Protein AF-0000000068182475 (afdb_homodimer)

Organism: Nitrosomonas europaea (strain ATCC 19718 / CIP 103999 / KCTC 2705 / NBRC 14298) (NCBI:txid228410)

Foldseek 3Di:
DDKDKFWWAAKDWDFDADPVRDTDFWMKTWTKDADDCPVVPDGDIDIDIAIEPGCVQRVVCVPDDPGFIWIWDWDWDQDPVGIGIHTHDIGTDPPPPPPPD/DDKDKFWWAAKDWDFDADPVRDTDFWMKTWTKDADDCPVVPDGDIDIDIAIEPGCVQRVVCVPDDPGFIWIWDWDWDQDPVGIGIHTHDIGTDPPPPPPPD

Structure (mmCIF, N/CA/C/O backbone):
data_AF-0000000068182475-model_v1
#
loop_
_entity.id
_entity.type
_entity.pdbx_description
1 polymer 'Uncharacterized protein'
#
loop_
_atom_site.group_PDB
_atom_site.id
_atom_site.type_symbol
_atom_site.label_atom_id
_atom_site.label_alt_id
_atom_site.label_comp_id
_atom_site.label_asym_id
_atom_site.label_entity_id
_atom_site.label_seq_id
_atom_site.pdbx_PDB_ins_code
_atom_site.Cartn_x
_atom_site.Cartn_y
_atom_site.Cartn_z
_atom_site.occupancy
_atom_site.B_iso_or_equiv
_atom_site.auth_seq_id
_atom_site.auth_comp_id
_atom_site.auth_asym_id
_atom_site.auth_atom_id
_atom_site.pdbx_PDB_model_num
ATOM 1 N N . MET A 1 1 ? -1.365 23.422 -9.875 1 62.34 1 MET A N 1
ATOM 2 C CA . MET A 1 1 ? -1.252 21.969 -9.797 1 62.34 1 MET A CA 1
ATOM 3 C C . MET A 1 1 ? -2.623 21.328 -9.625 1 62.34 1 MET A C 1
ATOM 5 O O . MET A 1 1 ? -3.57 21.969 -9.188 1 62.34 1 MET A O 1
ATOM 9 N N . ALA A 1 2 ? -2.934 20.156 -10.273 1 80.5 2 ALA A N 1
ATOM 10 C CA . ALA A 1 2 ? -4.309 19.656 -10.312 1 80.5 2 ALA A CA 1
ATOM 11 C C . ALA A 1 2 ? -4.691 19 -8.984 1 80.5 2 ALA A C 1
ATOM 13 O O . ALA A 1 2 ? -3.877 18.312 -8.375 1 80.5 2 ALA A O 1
ATOM 14 N N . ILE A 1 3 ? -5.738 19.5 -8.398 1 90.38 3 ILE A N 1
ATOM 15 C CA . ILE A 1 3 ? -6.324 18.938 -7.184 1 90.38 3 ILE A CA 1
ATOM 16 C C . ILE A 1 3 ? -7.098 17.672 -7.523 1 90.38 3 ILE A C 1
ATOM 18 O O . ILE A 1 3 ? -7.926 17.672 -8.438 1 90.38 3 ILE A O 1
ATOM 22 N N . GLU A 1 4 ? -6.711 16.625 -6.848 1 93.88 4 GLU A N 1
ATOM 23 C CA . GLU A 1 4 ? -7.387 15.344 -7.07 1 93.88 4 GLU A CA 1
ATOM 24 C C . GLU A 1 4 ? -8.07 14.852 -5.797 1 93.88 4 GLU A C 1
ATOM 26 O O . GLU A 1 4 ? -7.609 15.141 -4.691 1 93.88 4 GLU A O 1
ATOM 31 N N . LYS A 1 5 ? -9.227 14.148 -6.027 1 96.19 5 LYS A N 1
ATOM 32 C CA . LYS A 1 5 ? -9.859 13.453 -4.914 1 96.19 5 LYS A CA 1
ATOM 33 C C . LYS A 1 5 ? -9.328 12.023 -4.789 1 96.19 5 LYS A C 1
ATOM 35 O O . LYS A 1 5 ? -9.336 11.266 -5.758 1 96.19 5 LYS A O 1
ATOM 40 N N . VAL A 1 6 ? -8.82 11.789 -3.619 1 96.62 6 VAL A N 1
ATOM 41 C CA . VAL A 1 6 ? -8.211 10.484 -3.404 1 96.62 6 VAL A CA 1
ATOM 42 C C . VAL A 1 6 ? -8.742 9.875 -2.111 1 96.62 6 VAL A C 1
ATOM 44 O O . VAL A 1 6 ? -9.266 10.586 -1.252 1 96.6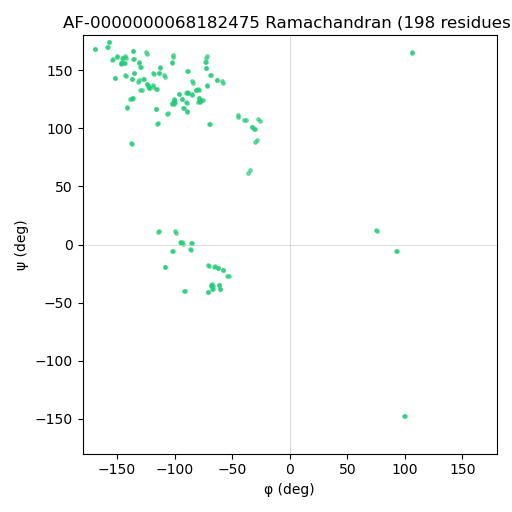2 6 VAL A O 1
ATOM 47 N N . LYS A 1 7 ? -8.641 8.555 -2.09 1 97.69 7 LYS A N 1
ATOM 48 C CA . LYS A 1 7 ? -8.977 7.844 -0.862 1 97.69 7 LYS A CA 1
ATOM 49 C C . LYS A 1 7 ? -7.742 7.633 0.007 1 97.69 7 LYS A C 1
ATOM 51 O O . LYS A 1 7 ? -6.812 6.922 -0.385 1 97.69 7 LYS A O 1
ATOM 56 N N . VAL A 1 8 ? -7.758 8.203 1.174 1 97.94 8 VAL A N 1
ATOM 57 C CA . VAL A 1 8 ? -6.66 8.094 2.129 1 97.94 8 VAL A CA 1
ATOM 58 C C . VAL A 1 8 ? -6.953 6.977 3.127 1 97.94 8 VAL A C 1
ATOM 60 O O . VAL A 1 8 ? -8.016 6.953 3.748 1 97.94 8 VAL A O 1
ATOM 63 N N . THR A 1 9 ? -5.949 6.133 3.26 1 98.38 9 THR A N 1
ATOM 64 C CA . THR A 1 9 ? -6.191 4.984 4.125 1 98.38 9 THR A CA 1
ATOM 65 C C . THR A 1 9 ? -5.41 5.109 5.43 1 98.38 9 THR A C 1
ATOM 67 O O . THR A 1 9 ? -5.691 4.402 6.398 1 98.38 9 THR A O 1
ATOM 70 N N . GLY A 1 10 ? -4.387 5.945 5.426 1 98.19 10 GLY A N 1
ATOM 71 C CA . GLY A 1 10 ? -3.588 6.102 6.629 1 98.19 10 GLY A CA 1
ATOM 72 C C . GLY A 1 10 ? -2.625 7.273 6.559 1 98.19 10 GLY A C 1
ATOM 73 O O . GLY A 1 10 ? -2.408 7.84 5.488 1 98.19 10 GLY A O 1
ATOM 74 N N . ILE A 1 11 ? -2.068 7.566 7.762 1 97.81 11 ILE A N 1
ATOM 75 C CA . ILE A 1 11 ? -1.102 8.656 7.879 1 97.81 11 ILE A CA 1
ATOM 76 C C . ILE A 1 11 ? -0.067 8.312 8.945 1 97.81 11 ILE A C 1
ATOM 78 O O . ILE A 1 11 ? -0.34 7.523 9.852 1 97.81 11 ILE A O 1
ATOM 82 N N . THR A 1 12 ? 1.026 8.914 8.797 1 97.5 12 THR A N 1
ATOM 83 C CA . THR A 1 12 ? 2.064 8.891 9.82 1 97.5 12 THR A CA 1
ATOM 84 C C . THR A 1 12 ? 2.83 10.211 9.844 1 97.5 12 THR A C 1
ATOM 86 O O . THR A 1 12 ? 2.844 10.945 8.852 1 97.5 12 THR A O 1
ATOM 89 N N . PHE A 1 13 ? 3.42 10.453 11.031 1 96.44 13 PHE A N 1
ATOM 90 C CA . PHE A 1 13 ? 4.25 11.648 11.102 1 96.44 13 PHE A CA 1
ATOM 91 C C . PHE A 1 13 ? 5.328 11.492 12.172 1 96.44 13 PHE A C 1
ATOM 93 O O . PHE A 1 13 ? 5.285 10.562 12.977 1 96.44 13 PHE A O 1
ATOM 100 N N . PHE A 1 14 ? 6.297 12.305 11.984 1 94.44 14 PHE A N 1
ATOM 101 C CA . PHE A 1 14 ? 7.402 12.43 12.922 1 94.44 14 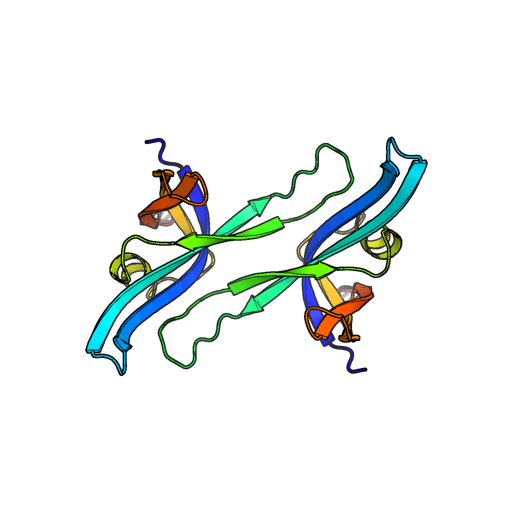PHE A CA 1
ATOM 102 C C . PHE A 1 14 ? 7.758 13.891 13.148 1 94.44 14 PHE A C 1
ATOM 104 O O . PHE A 1 14 ? 7.953 14.641 12.195 1 94.44 14 PHE A O 1
ATOM 111 N N . ASP A 1 15 ? 7.734 14.211 14.414 1 92.44 15 ASP A N 1
ATOM 112 C CA . ASP A 1 15 ? 8.086 15.57 14.82 1 92.44 15 ASP A CA 1
ATOM 113 C C . ASP A 1 15 ? 8.984 15.555 16.062 1 92.44 15 ASP A C 1
ATOM 115 O O . ASP A 1 15 ? 8.492 15.555 17.188 1 92.44 15 ASP A O 1
ATOM 119 N N . GLY A 1 16 ? 10.258 15.43 15.844 1 90.88 16 GLY A N 1
ATOM 120 C CA . GLY A 1 16 ? 11.141 15.32 17 1 90.88 16 GLY A CA 1
ATOM 121 C C . GLY A 1 16 ? 12.57 15.711 16.688 1 90.88 16 GLY A C 1
ATOM 122 O O . GLY A 1 16 ? 12.891 16.094 15.555 1 90.88 16 GLY A O 1
ATOM 123 N N . THR A 1 17 ? 13.375 15.836 17.812 1 91.38 17 THR A N 1
ATOM 124 C CA . THR A 1 17 ? 14.789 16.172 17.703 1 91.38 17 THR A CA 1
ATOM 125 C C . THR A 1 17 ? 15.648 14.922 17.844 1 91.38 17 THR A C 1
ATOM 127 O O . THR A 1 17 ? 15.5 14.164 18.797 1 91.38 17 THR A O 1
ATOM 130 N N . LEU A 1 18 ? 16.469 14.695 16.828 1 89 18 LEU A N 1
ATOM 131 C CA . LEU A 1 18 ? 17.359 13.547 16.844 1 89 18 LEU A CA 1
ATOM 132 C C . LEU A 1 18 ? 18.5 13.758 17.828 1 89 18 LEU A C 1
ATOM 134 O O . LEU A 1 18 ? 18.672 14.859 18.359 1 89 18 LEU A O 1
ATOM 138 N N . ASP A 1 19 ? 19.047 12.711 18.156 1 89.5 19 ASP A N 1
ATOM 139 C CA . ASP A 1 19 ? 20.156 12.758 19.109 1 89.5 19 ASP A CA 1
ATOM 140 C C . ASP A 1 19 ? 21.234 13.742 18.656 1 89.5 19 ASP A C 1
ATOM 142 O O . ASP A 1 19 ? 21.922 14.336 19.484 1 89.5 19 ASP A O 1
ATOM 146 N N . ASP A 1 20 ? 21.328 13.938 17.5 1 91.94 20 ASP A N 1
ATOM 147 C CA . ASP A 1 20 ? 22.359 14.836 16.953 1 91.94 20 ASP A CA 1
ATOM 148 C C . ASP A 1 20 ? 21.875 16.281 16.969 1 91.94 20 ASP A C 1
ATOM 150 O O . ASP A 1 20 ? 22.562 17.172 16.469 1 91.94 20 ASP A O 1
ATOM 154 N N . GLY A 1 21 ? 20.719 16.484 17.453 1 90.19 21 GLY A N 1
ATOM 155 C CA . GLY A 1 21 ? 20.203 17.844 17.594 1 90.19 21 GLY A CA 1
ATOM 156 C C . GLY A 1 21 ? 19.391 18.281 16.391 1 90.19 21 GLY A C 1
ATOM 157 O O . GLY A 1 21 ? 18.812 19.375 16.391 1 90.19 21 GLY A O 1
ATOM 158 N N . LYS A 1 22 ? 19.344 17.5 15.375 1 91.69 22 LYS A N 1
ATOM 159 C CA . LYS A 1 22 ? 18.594 17.875 14.18 1 91.69 22 LYS A CA 1
ATOM 160 C C . LYS A 1 22 ? 17.094 17.625 14.375 1 91.69 22 LYS A C 1
ATOM 162 O O . LYS A 1 22 ? 16.688 16.562 14.852 1 91.69 22 LYS A O 1
ATOM 167 N N . HIS A 1 23 ? 16.359 18.812 14.172 1 93.81 23 HIS A N 1
ATOM 168 C CA . HIS A 1 23 ? 14.898 18.688 14.219 1 93.81 23 HIS A CA 1
ATOM 169 C C . HIS A 1 23 ? 14.344 18.125 12.922 1 93.81 23 HIS A C 1
ATOM 171 O O . HIS A 1 23 ? 14.688 18.594 11.836 1 93.81 23 HIS A O 1
ATOM 177 N N . ILE A 1 24 ? 13.57 17.062 13.047 1 92.81 24 ILE A N 1
ATOM 178 C CA . ILE A 1 24 ? 12.938 16.469 11.875 1 92.81 24 ILE A CA 1
ATOM 179 C C . ILE A 1 24 ? 11.422 16.594 11.992 1 92.81 24 ILE A C 1
ATOM 181 O O . ILE A 1 24 ? 10.836 16.25 13.016 1 92.81 24 ILE A O 1
ATOM 185 N N . ASP A 1 25 ? 10.812 17.359 11.055 1 94.81 25 ASP A N 1
ATOM 186 C CA . ASP A 1 25 ? 9.367 17.469 10.906 1 94.81 25 ASP A CA 1
ATOM 187 C C . ASP A 1 25 ? 8.906 16.891 9.57 1 94.81 25 ASP A C 1
ATOM 189 O O . ASP A 1 25 ? 9.086 17.5 8.523 1 94.81 25 ASP A O 1
ATOM 193 N N . SER A 1 26 ? 8.289 15.609 9.68 1 94.44 26 SER A N 1
ATOM 194 C CA . SER A 1 26 ? 7.902 14.938 8.445 1 94.44 26 SER A CA 1
ATOM 195 C C . SER A 1 26 ? 6.586 14.188 8.609 1 94.44 26 SER A C 1
ATOM 197 O O . SER A 1 26 ? 6.129 13.977 9.734 1 94.44 26 SER A O 1
ATOM 199 N N . GLY A 1 27 ? 5.934 13.875 7.473 1 96.56 27 GLY A N 1
ATOM 200 C CA . GLY A 1 27 ? 4.727 13.062 7.465 1 96.56 27 GLY A CA 1
ATOM 201 C C . GLY A 1 27 ? 4.566 12.25 6.195 1 96.56 27 GLY A C 1
ATOM 202 O O . GLY A 1 27 ? 5.266 12.477 5.207 1 96.56 27 GLY A O 1
ATOM 203 N N . LYS A 1 28 ? 3.754 11.289 6.281 1 97.75 28 LYS A N 1
ATOM 204 C CA . LYS A 1 28 ? 3.377 10.492 5.117 1 97.75 28 LYS A CA 1
ATOM 205 C C . LYS A 1 28 ? 1.87 10.25 5.082 1 97.75 28 LYS A C 1
ATOM 207 O O . LYS A 1 28 ? 1.225 10.172 6.129 1 97.75 28 LYS A O 1
ATOM 212 N N . VAL A 1 29 ? 1.434 10.188 3.871 1 98.12 29 VAL A N 1
ATOM 213 C CA . VAL A 1 29 ? 0.037 9.82 3.652 1 98.12 29 VAL A CA 1
ATOM 214 C C . VAL A 1 29 ? -0.042 8.602 2.734 1 98.12 29 VAL A C 1
ATOM 216 O O . VAL A 1 29 ? 0.711 8.5 1.764 1 98.12 29 VAL A O 1
ATOM 219 N N . PHE A 1 30 ? -0.888 7.727 3.066 1 98.56 30 PHE A N 1
ATOM 220 C CA . PHE A 1 30 ? -1.104 6.527 2.264 1 98.56 30 PHE A CA 1
ATOM 221 C C . PHE A 1 30 ? -2.375 6.656 1.433 1 98.56 30 PHE A C 1
ATOM 223 O O . PHE A 1 30 ? -3.473 6.766 1.981 1 98.56 30 PHE A O 1
ATOM 230 N N . ILE A 1 31 ? -2.211 6.559 0.118 1 98.38 31 ILE A N 1
ATOM 231 C CA . ILE A 1 31 ? -3.322 6.754 -0.808 1 98.38 31 ILE A CA 1
ATOM 232 C C . ILE A 1 31 ? -3.609 5.453 -1.553 1 98.38 31 ILE A C 1
ATOM 234 O O . ILE A 1 31 ? -2.688 4.789 -2.035 1 98.38 31 ILE A O 1
ATOM 238 N N . GLU A 1 32 ? -4.855 5.117 -1.62 1 98.31 32 GLU A N 1
ATOM 239 C CA . GLU A 1 32 ? -5.273 3.908 -2.322 1 98.31 32 GLU A CA 1
ATOM 240 C C . GLU A 1 32 ? -5.371 4.152 -3.826 1 98.31 32 GLU A C 1
ATOM 242 O O . GLU A 1 32 ? -5.926 5.16 -4.266 1 98.31 32 GLU A O 1
ATOM 247 N N . HIS A 1 33 ? -4.809 3.236 -4.555 1 97.38 33 HIS A N 1
ATOM 248 C CA . HIS A 1 33 ? -4.891 3.258 -6.008 1 97.38 33 HIS A CA 1
ATOM 249 C C . HIS A 1 33 ? -5.406 1.927 -6.551 1 97.38 33 HIS A C 1
ATOM 251 O O . HIS A 1 33 ? -5.043 0.863 -6.039 1 97.38 33 HIS A O 1
ATOM 257 N N . LEU A 1 34 ? -6.223 2.068 -7.613 1 96.44 34 LEU A N 1
ATOM 258 C CA . LEU A 1 34 ? -6.582 0.859 -8.344 1 96.44 34 LEU A CA 1
ATOM 259 C C . LEU A 1 34 ? -5.395 0.337 -9.148 1 96.44 34 LEU A C 1
ATOM 261 O O . LEU A 1 34 ? -4.648 1.119 -9.742 1 96.44 34 LEU A O 1
ATOM 265 N N . LEU A 1 35 ? -5.223 -0.968 -9.102 1 96.56 35 LEU A N 1
ATOM 266 C CA . LEU A 1 35 ? -4.168 -1.572 -9.906 1 96.56 35 LEU A CA 1
ATOM 267 C C . LEU A 1 35 ? -4.543 -1.575 -11.383 1 96.56 35 LEU A C 1
ATOM 269 O O . LEU A 1 35 ? -5.727 -1.592 -11.727 1 96.56 35 LEU A O 1
ATOM 273 N N . ASP A 1 36 ? -3.531 -1.543 -12.188 1 92.19 36 ASP A N 1
ATOM 274 C CA . ASP A 1 36 ? -3.732 -1.469 -13.633 1 92.19 36 ASP A CA 1
ATOM 275 C C . ASP A 1 36 ? -4.305 -2.775 -14.172 1 92.19 36 ASP A C 1
ATOM 277 O O . ASP A 1 36 ? -3.566 -3.736 -14.398 1 92.19 36 ASP A O 1
ATOM 281 N N . PHE A 1 37 ? -5.539 -2.775 -14.453 1 88.12 37 PHE A N 1
ATOM 282 C CA . PHE A 1 37 ? -6.242 -3.998 -14.828 1 88.12 37 PHE A CA 1
ATOM 283 C C . PHE A 1 37 ? -6.25 -4.172 -16.344 1 88.12 37 PHE A C 1
ATOM 285 O O . PHE A 1 37 ? -6.734 -5.188 -16.844 1 88.12 37 PHE A O 1
ATOM 292 N N . ARG A 1 38 ? -5.711 -3.363 -17.078 1 91.19 38 ARG A N 1
ATOM 293 C CA . ARG A 1 38 ? -5.871 -3.334 -18.531 1 91.19 38 ARG A CA 1
ATOM 294 C C . ARG A 1 38 ? -5.242 -4.566 -19.172 1 91.19 38 ARG A C 1
ATOM 296 O O . ARG A 1 38 ? -5.766 -5.094 -20.156 1 91.19 38 ARG A O 1
ATOM 303 N N . LYS A 1 39 ? -4.188 -5.043 -18.672 1 89.12 39 LYS A N 1
ATOM 304 C CA . LYS A 1 39 ? -3.506 -6.191 -19.25 1 89.12 39 LYS A CA 1
ATOM 305 C C . LYS A 1 39 ? -4.082 -7.504 -18.719 1 89.12 39 LYS A C 1
ATOM 307 O O . LYS A 1 39 ? -3.652 -8.586 -19.125 1 89.12 39 LYS A O 1
ATOM 312 N N . GLY A 1 40 ? -4.992 -7.414 -17.828 1 92.31 40 GLY A N 1
ATOM 313 C CA . GLY A 1 40 ? -5.621 -8.602 -17.281 1 92.31 40 GLY A CA 1
ATOM 314 C C . GLY A 1 40 ? -4.738 -9.359 -16.312 1 92.31 40 GLY A C 1
ATOM 315 O O . GLY A 1 40 ? -4.98 -10.531 -16.016 1 92.31 40 GLY A O 1
ATOM 316 N N . THR A 1 41 ? -3.656 -8.781 -15.883 1 95.06 41 THR A N 1
ATOM 317 C CA . THR A 1 41 ? -2.711 -9.461 -15 1 95.06 41 THR A CA 1
ATOM 318 C C . THR A 1 41 ? -2.691 -8.797 -13.625 1 95.06 41 THR A C 1
ATOM 320 O O . THR A 1 41 ? -1.743 -8.984 -12.859 1 95.06 41 THR A O 1
ATOM 323 N N . ALA A 1 42 ? -3.662 -7.918 -13.406 1 97.12 42 ALA A N 1
ATOM 324 C CA . ALA A 1 42 ? -3.762 -7.234 -12.117 1 97.1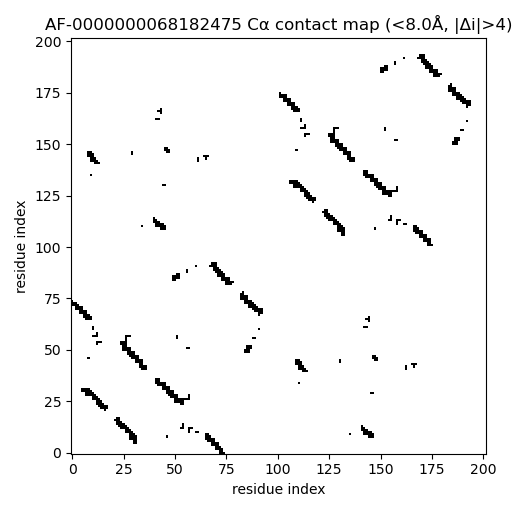2 42 ALA A CA 1
ATOM 325 C C . ALA A 1 42 ? -5.219 -7.047 -11.711 1 97.12 42 ALA A C 1
ATOM 327 O O . ALA A 1 42 ? -6.098 -6.898 -12.562 1 97.12 42 ALA A O 1
ATOM 328 N N . LYS A 1 43 ? -5.496 -7.121 -10.422 1 97.25 43 LYS A N 1
ATOM 329 C CA . LYS A 1 43 ? -6.832 -6.867 -9.883 1 97.25 43 LYS A CA 1
ATOM 330 C C . LYS A 1 43 ? -6.754 -6.344 -8.453 1 97.25 43 LYS A C 1
ATOM 332 O O . LYS A 1 43 ? -5.914 -6.785 -7.668 1 97.25 43 LYS A O 1
ATOM 337 N N . GLY A 1 44 ? -7.68 -5.402 -8.141 1 97.81 44 GLY A N 1
ATOM 338 C CA . GLY A 1 44 ? -7.738 -4.875 -6.785 1 97.81 44 GLY A CA 1
ATOM 339 C C . GLY A 1 44 ? -7.047 -3.531 -6.641 1 97.81 44 GLY A C 1
ATOM 340 O O . GLY A 1 44 ? -7.117 -2.689 -7.539 1 97.81 44 GLY A O 1
ATOM 341 N N . SER A 1 45 ? -6.469 -3.355 -5.418 1 98.12 45 SER A N 1
ATOM 342 C CA . SER A 1 45 ? -5.895 -2.043 -5.129 1 98.12 45 SER A CA 1
ATOM 343 C C . SER A 1 45 ? -4.648 -2.164 -4.258 1 98.12 4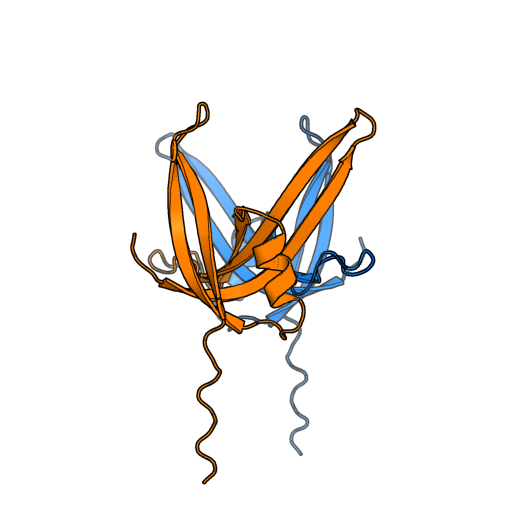5 SER A C 1
ATOM 345 O O . SER A 1 45 ? -4.387 -3.225 -3.688 1 98.12 45 SER A O 1
ATOM 347 N N . SER A 1 46 ? -3.889 -1.165 -4.27 1 98.25 46 SER A N 1
ATOM 348 C CA . SER A 1 46 ? -2.736 -0.988 -3.393 1 98.25 46 SER A CA 1
ATOM 349 C C . SER A 1 46 ? -2.678 0.431 -2.836 1 98.25 46 SER A C 1
ATOM 351 O O . SER A 1 46 ? -3.428 1.306 -3.273 1 98.25 46 SER A O 1
ATOM 353 N N . THR A 1 47 ? -1.851 0.576 -1.853 1 98.44 47 THR A N 1
ATOM 354 C CA . THR A 1 47 ? -1.638 1.918 -1.323 1 98.44 47 THR A CA 1
ATOM 355 C C . THR A 1 47 ? -0.212 2.387 -1.6 1 98.44 47 THR A C 1
ATOM 357 O O . THR A 1 47 ? 0.711 1.574 -1.678 1 98.44 47 THR A O 1
ATOM 360 N N . THR A 1 48 ? -0.105 3.633 -1.782 1 97.56 48 THR A N 1
ATOM 361 C CA . THR A 1 48 ? 1.2 4.258 -1.961 1 97.56 48 THR A CA 1
ATOM 362 C C . THR A 1 48 ? 1.431 5.34 -0.908 1 97.56 48 THR A C 1
ATOM 364 O O . THR A 1 48 ? 0.53 6.125 -0.61 1 97.56 48 THR A O 1
ATOM 367 N N . ALA A 1 49 ? 2.594 5.32 -0.345 1 97.81 49 ALA A N 1
ATOM 368 C CA . ALA A 1 49 ? 2.973 6.352 0.619 1 97.81 49 ALA A CA 1
ATOM 369 C C . ALA A 1 49 ? 3.531 7.582 -0.087 1 97.81 49 ALA A C 1
ATOM 371 O O . ALA A 1 49 ? 4.445 7.473 -0.91 1 97.81 49 ALA A O 1
ATOM 372 N N . TYR A 1 50 ? 3.047 8.719 0.221 1 97.12 50 TYR A N 1
ATOM 373 C CA . TYR A 1 50 ? 3.568 9.992 -0.262 1 97.12 50 TYR A CA 1
ATOM 374 C C . TYR A 1 50 ? 4.055 10.859 0.895 1 97.12 50 TYR A C 1
ATOM 376 O O . TYR A 1 50 ? 3.398 10.938 1.937 1 97.12 50 TYR A O 1
ATOM 384 N N . PRO A 1 51 ? 5.16 11.43 0.706 1 96.81 51 PRO A N 1
ATOM 385 C CA . PRO A 1 51 ? 5.598 12.367 1.745 1 96.81 51 PRO A CA 1
ATOM 386 C C . PRO A 1 51 ? 4.73 13.625 1.813 1 96.81 51 PRO A C 1
ATOM 388 O O . PRO A 1 51 ? 4.262 14.109 0.781 1 96.81 51 PRO A O 1
ATOM 391 N N . LEU A 1 52 ? 4.609 14.055 2.961 1 95.38 52 LEU A N 1
ATOM 392 C CA . LEU A 1 52 ? 3.943 15.328 3.213 1 95.38 52 LEU A CA 1
ATOM 393 C C . LEU A 1 52 ? 4.961 16.438 3.465 1 95.38 52 LEU A C 1
ATOM 395 O O . LEU A 1 52 ? 6.109 16.156 3.812 1 95.38 52 LEU A O 1
ATOM 399 N N . ALA A 1 53 ? 4.516 17.672 3.33 1 88.94 53 ALA A N 1
ATOM 400 C CA . ALA A 1 53 ? 5.398 18.812 3.537 1 88.94 53 ALA A CA 1
ATOM 401 C C . ALA A 1 53 ? 5.812 18.938 5 1 88.94 53 ALA A C 1
ATOM 403 O O . ALA A 1 53 ? 6.922 19.375 5.305 1 88.94 53 ALA A O 1
ATOM 404 N N . SER A 1 54 ? 4.945 18.594 5.867 1 91.75 54 SER A N 1
ATOM 405 C CA . SER A 1 54 ? 5.211 18.609 7.305 1 91.75 54 SER A CA 1
ATOM 406 C C . SER A 1 54 ? 4.281 17.672 8.055 1 91.75 54 SER A C 1
ATOM 408 O O . SER A 1 54 ? 3.344 17.109 7.473 1 91.75 54 SER A O 1
ATOM 410 N N . SER A 1 55 ? 4.566 17.578 9.289 1 95.06 55 SER A N 1
ATOM 411 C CA . SER A 1 55 ? 3.732 16.734 10.148 1 95.06 55 SER A CA 1
ATOM 412 C C . SER A 1 55 ? 2.354 17.344 10.359 1 95.06 55 SER A C 1
ATOM 414 O O . SER A 1 55 ? 1.414 16.672 10.766 1 95.06 55 SER A O 1
ATOM 416 N N . LYS A 1 56 ? 2.236 18.609 10.094 1 93.44 56 LYS A N 1
ATOM 417 C CA . LYS A 1 56 ? 0.991 19.328 10.359 1 93.44 56 LYS A CA 1
ATOM 418 C C . LYS A 1 56 ? -0.166 18.734 9.562 1 93.44 56 LYS A C 1
ATOM 420 O O . LYS A 1 56 ? -1.284 18.625 10.07 1 93.44 56 LYS A O 1
ATOM 425 N N . GLU A 1 57 ? 0.164 18.359 8.344 1 93.5 57 GLU A N 1
ATOM 426 C CA . GLU A 1 57 ? -0.891 17.812 7.496 1 93.5 57 GLU A CA 1
ATOM 427 C C . GLU A 1 57 ? -1.397 16.469 8.023 1 93.5 57 GLU A C 1
ATOM 429 O O . GLU A 1 57 ? -2.6 16.203 7.984 1 93.5 57 GLU A O 1
ATOM 434 N N . ALA A 1 58 ? -0.523 15.68 8.508 1 95.56 58 ALA A N 1
ATOM 435 C CA . ALA A 1 58 ? -0.898 14.383 9.07 1 95.56 58 ALA A CA 1
ATOM 436 C C . ALA A 1 58 ? -1.641 14.555 10.391 1 95.56 58 ALA A C 1
ATOM 438 O O . ALA A 1 58 ? -2.654 13.898 10.633 1 95.56 58 ALA A O 1
ATOM 439 N N . LYS A 1 59 ? -1.178 15.461 11.188 1 94.94 59 LYS A N 1
ATOM 440 C CA . LYS A 1 59 ? -1.793 15.719 12.484 1 94.94 59 LYS A CA 1
ATOM 441 C C . LYS A 1 59 ? -3.242 16.172 12.328 1 94.94 59 LYS A C 1
ATOM 443 O O . LYS A 1 59 ? -4.102 15.812 13.133 1 94.94 59 LYS A O 1
ATOM 448 N N . ALA A 1 60 ? -3.469 16.906 11.281 1 93.5 60 ALA A N 1
ATOM 449 C CA . ALA A 1 60 ? -4.805 17.438 11.023 1 93.5 60 ALA A CA 1
ATOM 450 C C . ALA A 1 60 ? -5.797 16.312 10.742 1 93.5 60 ALA A C 1
ATOM 452 O O . ALA A 1 60 ? -7.004 16.469 10.922 1 93.5 60 ALA A O 1
ATOM 453 N N . LEU A 1 61 ? -5.312 15.18 10.406 1 94.75 61 LEU A N 1
ATOM 454 C CA . LEU A 1 61 ? -6.199 14.086 10.023 1 94.75 61 LEU A CA 1
ATOM 455 C C . LEU A 1 61 ? -6.348 13.086 11.156 1 94.75 61 LEU A C 1
ATOM 457 O O . LEU A 1 61 ? -7.172 12.164 11.078 1 94.75 61 LEU A O 1
ATOM 461 N N . MET A 1 62 ? -5.617 13.266 12.203 1 94.19 62 MET A N 1
ATOM 462 C CA . MET A 1 62 ? -5.578 12.297 13.297 1 94.19 62 MET A CA 1
ATOM 463 C C . MET A 1 62 ? -6.953 12.148 13.938 1 94.19 62 MET A C 1
ATOM 465 O O . MET A 1 62 ? -7.246 11.125 14.555 1 94.19 62 MET A O 1
ATOM 469 N N . ASN A 1 63 ? -7.789 13.102 13.758 1 93.44 63 ASN A N 1
ATOM 470 C CA . ASN A 1 63 ? -9.094 13.062 14.406 1 93.44 63 ASN A CA 1
ATOM 471 C C . ASN A 1 63 ? -10.164 12.477 13.492 1 93.44 63 ASN A C 1
ATOM 473 O O . ASN A 1 63 ? -11.344 12.422 13.852 1 93.44 63 ASN A O 1
ATOM 477 N N . HIS A 1 64 ? -9.805 12.078 12.344 1 94.25 64 HIS A N 1
ATOM 478 C CA . HIS A 1 64 ? -10.734 11.5 11.391 1 94.25 64 HIS A CA 1
ATOM 479 C C . HIS A 1 64 ? -10.609 9.977 11.344 1 94.25 64 HIS A C 1
ATOM 481 O O . HIS A 1 64 ? -9.586 9.422 11.742 1 94.25 64 HIS A O 1
ATOM 487 N N . ASP A 1 65 ? -11.688 9.422 10.922 1 94.5 65 ASP A N 1
ATOM 488 C CA . ASP A 1 65 ? -11.625 7.977 10.703 1 94.5 65 ASP A CA 1
ATOM 489 C C . ASP A 1 65 ? -11.141 7.652 9.289 1 94.5 65 ASP A C 1
ATOM 491 O O . ASP A 1 65 ? -11.375 8.422 8.359 1 94.5 65 ASP A O 1
ATOM 495 N N . PHE A 1 66 ? -10.5 6.547 9.234 1 95.69 66 PHE A N 1
ATOM 496 C CA . PHE A 1 66 ? -10.016 6.09 7.941 1 95.69 66 PHE A CA 1
ATOM 497 C C . PHE A 1 66 ? -10.75 4.828 7.504 1 95.69 66 PHE A C 1
ATOM 499 O O . PHE A 1 66 ? -11.18 4.027 8.344 1 95.69 66 PHE A O 1
ATOM 506 N N . PRO A 1 67 ? -10.867 4.57 6.242 1 96.31 67 PRO A N 1
ATOM 507 C CA . PRO A 1 67 ? -10.43 5.441 5.152 1 96.31 67 PRO A CA 1
ATOM 508 C C . PRO A 1 67 ? -11.328 6.668 4.984 1 96.31 67 PRO A C 1
ATOM 510 O O . PRO A 1 67 ? -12.469 6.672 5.441 1 96.31 67 PRO A O 1
ATOM 513 N N . LEU A 1 68 ? -10.766 7.742 4.359 1 96.19 68 LEU A N 1
ATOM 514 C CA . LEU A 1 68 ? -11.562 8.93 4.078 1 96.19 68 LEU A CA 1
ATOM 515 C C . LEU A 1 68 ? -11.156 9.555 2.746 1 96.19 68 LEU A C 1
ATOM 517 O O . LEU A 1 68 ? -10.047 9.32 2.262 1 96.19 68 LEU A O 1
ATOM 521 N N . VAL A 1 69 ? -12.039 10.297 2.139 1 96.75 69 VAL A N 1
ATOM 522 C CA . VAL A 1 69 ? -11.773 10.969 0.869 1 96.75 69 VAL A CA 1
ATOM 523 C C . VAL A 1 69 ? -11.164 12.344 1.127 1 96.75 69 VAL A C 1
ATOM 525 O O . VAL A 1 69 ? -11.656 13.102 1.96 1 96.75 69 VAL A O 1
ATOM 528 N N . CYS A 1 70 ? -10.109 12.641 0.481 1 97.12 70 CYS A N 1
ATOM 529 C CA . CYS A 1 70 ? -9.438 13.93 0.608 1 97.12 70 CYS A CA 1
ATOM 530 C C . CYS A 1 70 ? -9.172 14.547 -0.762 1 97.12 70 CYS A C 1
ATOM 532 O O . CYS A 1 70 ? -9.055 13.828 -1.756 1 97.12 70 CYS A O 1
ATOM 534 N N . GLU A 1 71 ? -9.109 15.852 -0.744 1 96.56 71 GLU A N 1
ATOM 535 C CA . GLU A 1 71 ? -8.531 16.594 -1.857 1 96.56 71 GLU A CA 1
ATOM 536 C C . GLU A 1 71 ? -7.031 16.812 -1.652 1 96.56 71 GLU A C 1
ATOM 538 O O . GLU A 1 71 ? -6.605 17.266 -0.59 1 96.56 71 GLU A O 1
ATOM 543 N N . VAL A 1 72 ? -6.312 16.469 -2.709 1 95.81 72 VAL A N 1
ATOM 544 C CA . VAL A 1 72 ? -4.859 16.516 -2.578 1 95.81 72 VAL A CA 1
ATOM 545 C C . VAL A 1 72 ? -4.258 17.281 -3.756 1 95.81 72 VAL A C 1
ATOM 547 O O . VAL A 1 72 ? -4.738 17.172 -4.887 1 95.81 72 VAL A O 1
ATOM 550 N N . GLU A 1 73 ? -3.26 18.031 -3.418 1 95.12 73 GLU A N 1
ATOM 551 C CA . GLU A 1 73 ? -2.424 18.672 -4.43 1 95.12 73 GLU A CA 1
ATOM 552 C C . GLU A 1 73 ? -1.059 18 -4.523 1 95.12 73 GLU A C 1
ATOM 554 O O . GLU A 1 73 ? -0.235 18.125 -3.613 1 95.12 73 GLU A O 1
ATOM 559 N N . PHE A 1 74 ? -0.847 17.328 -5.699 1 94.25 74 PHE A N 1
ATOM 560 C CA . PHE A 1 74 ? 0.439 16.688 -5.934 1 94.25 74 PHE A CA 1
ATOM 561 C C . PHE A 1 74 ? 1.453 17.688 -6.48 1 94.25 74 PHE A C 1
ATOM 563 O O . PHE A 1 74 ? 1.108 18.547 -7.289 1 94.25 74 PHE A O 1
ATOM 570 N N . LEU A 1 75 ? 2.631 17.531 -5.957 1 90.19 75 LEU A N 1
ATOM 571 C CA . LEU A 1 75 ? 3.736 18.328 -6.477 1 90.19 75 LEU A CA 1
ATOM 572 C C . LEU A 1 75 ? 4.926 17.438 -6.832 1 90.19 75 LEU A C 1
ATOM 574 O O . LEU A 1 75 ? 5.32 16.578 -6.047 1 90.19 75 LEU A O 1
ATOM 578 N N . THR A 1 76 ? 5.48 17.641 -7.977 1 91.19 76 THR A N 1
ATOM 579 C CA . THR A 1 76 ? 6.699 16.938 -8.375 1 91.19 76 THR A CA 1
ATOM 580 C C . THR A 1 76 ? 7.922 17.844 -8.18 1 91.19 76 THR A C 1
ATOM 582 O O . THR A 1 76 ? 7.98 18.938 -8.734 1 91.19 76 THR A O 1
ATOM 585 N N . LEU A 1 77 ? 8.805 17.375 -7.395 1 88.69 77 LEU A N 1
ATOM 586 C CA . LEU A 1 77 ? 10.016 18.125 -7.109 1 88.69 77 LEU A CA 1
ATOM 587 C C . LEU A 1 77 ? 11.227 17.484 -7.781 1 88.69 77 LEU A C 1
ATOM 589 O O . LEU A 1 77 ? 11.305 16.266 -7.887 1 88.69 77 LEU A O 1
ATOM 593 N N . SER A 1 78 ? 12.094 18.312 -8.211 1 91.06 78 SER A N 1
ATOM 594 C CA . SER A 1 78 ? 13.344 17.797 -8.758 1 91.06 78 SER A CA 1
ATOM 595 C C . SER A 1 78 ? 14.312 17.406 -7.645 1 91.06 78 SER A C 1
ATOM 597 O O . SER A 1 78 ? 14.391 18.078 -6.617 1 91.06 78 SER A O 1
ATOM 599 N N . SER A 1 79 ? 14.883 16.297 -7.738 1 88.75 79 SER A N 1
ATOM 600 C CA . SER A 1 79 ? 15.891 15.844 -6.781 1 88.75 79 SER A CA 1
ATOM 601 C C . SER A 1 79 ? 17.078 15.211 -7.492 1 88.75 79 SER A C 1
ATOM 603 O O . SER A 1 79 ? 17.031 14.938 -8.695 1 88.75 79 SER A O 1
ATOM 605 N N . ASN A 1 80 ? 18.219 15.109 -6.863 1 91.25 80 ASN A N 1
ATOM 606 C CA . ASN A 1 80 ? 19.422 14.492 -7.41 1 91.25 80 ASN A CA 1
ATOM 607 C C . ASN A 1 80 ? 19.172 13.039 -7.801 1 91.25 80 ASN A C 1
ATOM 609 O O . ASN A 1 80 ? 19.859 12.492 -8.664 1 91.25 80 ASN A O 1
ATOM 613 N N . LYS A 1 81 ? 18.062 12.359 -7.18 1 91 81 LYS A N 1
ATOM 614 C CA . LYS A 1 81 ? 17.75 10.969 -7.473 1 91 81 LYS A CA 1
ATOM 615 C C . LYS A 1 81 ? 16.609 10.867 -8.477 1 91 81 LYS A C 1
ATOM 617 O O . LYS A 1 81 ? 16.094 9.773 -8.734 1 91 81 LYS A O 1
ATOM 622 N N . GLY A 1 82 ? 16.297 12.008 -9.047 1 92.88 82 GLY A N 1
ATOM 623 C CA . GLY A 1 82 ? 15.141 12.062 -9.938 1 92.88 82 GLY A CA 1
ATOM 624 C C . GLY A 1 82 ? 13.945 12.758 -9.32 1 92.88 82 GLY A C 1
ATOM 625 O O . GLY A 1 82 ? 13.945 13.07 -8.133 1 92.88 82 GLY A O 1
ATOM 626 N N . PRO A 1 83 ? 13.086 13.062 -10.211 1 92.62 83 PRO A N 1
ATOM 627 C CA . PRO A 1 83 ? 11.906 13.773 -9.719 1 92.62 83 PRO A CA 1
ATOM 628 C C . PRO A 1 83 ? 11.148 12.984 -8.648 1 92.62 83 PRO A C 1
ATOM 630 O O . PRO A 1 83 ? 11.055 11.758 -8.734 1 92.62 83 PRO A O 1
ATOM 633 N N . LYS A 1 84 ? 10.664 13.648 -7.59 1 91.81 84 LYS A N 1
ATOM 634 C CA . LYS A 1 84 ? 9.898 13.055 -6.504 1 91.81 84 LYS A CA 1
ATOM 635 C C . LYS A 1 84 ? 8.531 13.719 -6.363 1 91.81 84 LYS A C 1
ATOM 637 O O . LYS A 1 84 ? 8.422 14.945 -6.453 1 91.81 84 LYS A O 1
ATOM 642 N N . THR A 1 85 ? 7.516 12.812 -6.172 1 93.81 85 THR A N 1
ATOM 643 C CA . THR A 1 85 ? 6.172 13.352 -5.969 1 93.81 85 THR A CA 1
ATOM 644 C C . THR A 1 85 ? 5.875 13.508 -4.48 1 93.81 85 THR A C 1
ATOM 646 O O . THR A 1 85 ? 6.066 12.57 -3.701 1 93.81 85 THR A O 1
ATOM 649 N N . VAL A 1 86 ? 5.52 14.711 -4.156 1 93.06 86 VAL A N 1
ATOM 650 C CA . VAL A 1 86 ? 5.141 14.984 -2.773 1 93.06 86 VAL A CA 1
ATOM 651 C C . VAL A 1 86 ? 3.738 15.594 -2.732 1 93.06 86 VAL A C 1
ATOM 653 O O . VAL A 1 86 ? 3.197 15.992 -3.766 1 93.06 86 VAL A O 1
ATOM 656 N N . ILE A 1 87 ? 3.15 15.586 -1.567 1 94.94 87 ILE A N 1
ATOM 657 C CA . ILE A 1 87 ? 1.845 16.203 -1.373 1 94.94 87 ILE A CA 1
ATOM 658 C C . ILE A 1 87 ? 2.018 17.578 -0.733 1 94.94 87 ILE A C 1
ATOM 660 O O . ILE A 1 87 ? 2.555 17.688 0.371 1 94.94 87 ILE A O 1
ATOM 664 N N . ASN A 1 88 ? 1.517 18.516 -1.347 1 91.62 88 ASN A N 1
ATOM 665 C CA . ASN A 1 88 ? 1.625 19.891 -0.883 1 91.62 88 ASN A CA 1
ATOM 666 C C . ASN A 1 88 ? 0.451 20.281 0.013 1 91.62 88 ASN A C 1
ATOM 668 O O . ASN A 1 88 ? 0.609 21.062 0.947 1 91.62 88 ASN A O 1
ATOM 672 N N . ALA A 1 89 ? -0.699 19.781 -0.433 1 92.75 89 ALA A N 1
ATOM 673 C CA . ALA A 1 89 ? -1.907 20.062 0.34 1 92.75 89 ALA A CA 1
ATOM 674 C C . ALA A 1 89 ? -2.775 18.812 0.46 1 92.75 89 ALA A C 1
ATOM 676 O O . ALA A 1 89 ? -2.904 18.031 -0.496 1 92.75 89 ALA A O 1
ATOM 677 N N . LEU A 1 90 ? -3.363 18.672 1.613 1 94.81 90 LEU A N 1
ATOM 678 C CA . LEU A 1 90 ? -4.238 17.547 1.946 1 94.81 90 LEU A CA 1
ATOM 679 C C . LEU A 1 90 ? -5.422 18.016 2.789 1 94.81 90 LEU A C 1
ATOM 681 O O . LEU A 1 90 ? -5.238 18.5 3.906 1 94.81 90 LEU A O 1
ATOM 685 N N . ARG A 1 91 ? -6.633 17.859 2.273 1 93.31 91 ARG A N 1
ATOM 686 C CA . ARG A 1 91 ? -7.824 18.312 2.979 1 93.31 91 ARG A CA 1
ATOM 687 C C . ARG A 1 91 ? -8.945 17.281 2.893 1 93.31 91 ARG A C 1
ATOM 689 O O . ARG A 1 91 ? -9.305 16.844 1.801 1 93.31 91 ARG A O 1
ATOM 696 N N . PRO A 1 92 ? -9.445 16.906 4.016 1 94.56 92 PRO A N 1
ATOM 697 C CA . PRO A 1 92 ? -10.602 16.016 3.955 1 94.56 92 PRO A CA 1
ATOM 698 C C . PRO A 1 92 ? -11.812 16.656 3.287 1 94.56 92 PRO A C 1
ATOM 700 O O . PRO A 1 92 ? -12.023 17.859 3.416 1 94.56 92 PRO A O 1
ATOM 703 N N . VAL A 1 93 ? -12.516 15.844 2.502 1 89.75 93 VAL A N 1
ATOM 704 C CA . VAL A 1 93 ? -13.734 16.328 1.862 1 89.75 93 VAL A CA 1
ATOM 705 C C . VAL A 1 93 ? -14.93 16.078 2.781 1 89.75 93 VAL A C 1
ATOM 707 O O . VAL A 1 93 ? -15.07 15.008 3.359 1 89.75 93 VAL A O 1
ATOM 710 N N . PRO A 1 94 ? -15.633 17.109 3.326 1 73.88 94 PRO A N 1
ATOM 711 C CA . PRO A 1 94 ? -16.812 16.922 4.176 1 73.88 94 PRO A CA 1
ATOM 712 C C . PRO A 1 94 ? -17.781 15.891 3.611 1 73.88 94 PRO A C 1
ATOM 714 O O . PRO A 1 94 ? -17.969 15.812 2.395 1 73.88 94 PRO A O 1
ATOM 717 N N . ALA A 1 95 ? -17.859 14.734 4.336 1 59.94 95 ALA A N 1
ATOM 718 C CA . ALA A 1 95 ? -18.922 13.82 3.932 1 59.94 95 ALA A CA 1
ATOM 719 C C . ALA A 1 95 ? -20.203 14.586 3.582 1 59.94 95 ALA A C 1
ATOM 721 O O . ALA A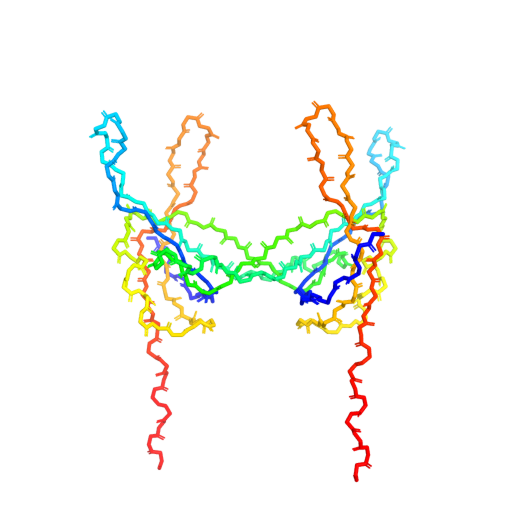 1 95 ? -20.5 15.617 4.188 1 59.94 95 ALA A O 1
ATOM 722 N N . ALA A 1 96 ? -20.547 14.688 2.309 1 52.47 96 ALA A N 1
ATOM 723 C CA . ALA A 1 96 ? -21.812 15.344 2.043 1 52.47 96 ALA A CA 1
ATOM 724 C C . ALA A 1 96 ? -22.797 15.125 3.193 1 52.47 96 ALA A C 1
ATOM 726 O O . ALA A 1 96 ? -22.922 14.016 3.707 1 52.47 96 ALA A O 1
ATOM 727 N N . ALA A 1 97 ? -22.922 16.047 4.031 1 49.5 97 ALA A N 1
ATOM 728 C CA . ALA A 1 97 ? -24 15.992 5.027 1 49.5 97 ALA A CA 1
ATOM 729 C C . ALA A 1 97 ? -25.203 15.219 4.5 1 49.5 97 ALA A C 1
ATOM 731 O O . ALA A 1 97 ? -25.656 15.453 3.375 1 49.5 97 ALA A O 1
ATOM 732 N N . SER A 1 98 ? -25.25 13.867 4.715 1 47.03 98 SER A N 1
ATOM 733 C CA . SER A 1 98 ? -26.547 13.266 4.398 1 47.03 98 SER A CA 1
ATOM 734 C C . SER A 1 98 ? -27.672 14.273 4.551 1 47.03 98 SER A C 1
ATOM 736 O O . SER A 1 98 ? -27.75 14.992 5.547 1 47.03 98 SER A O 1
ATOM 738 N N . PRO A 1 99 ? -28.312 14.797 3.469 1 46.41 99 PRO A N 1
ATOM 739 C CA . PRO A 1 99 ? -29.469 15.688 3.641 1 46.41 99 PRO A CA 1
ATOM 740 C C . PRO A 1 99 ? -30.312 15.336 4.863 1 46.41 99 PRO A C 1
ATOM 742 O O . PRO A 1 99 ? -30.609 14.156 5.098 1 46.41 99 PRO A O 1
ATOM 745 N N . ALA A 1 100 ? -30.172 16.031 5.914 1 44.75 100 ALA A N 1
ATOM 746 C CA . ALA A 1 100 ? -31.219 15.922 6.934 1 44.75 100 ALA A CA 1
ATOM 747 C C . ALA A 1 100 ? -32.594 15.727 6.301 1 44.75 100 ALA A C 1
ATOM 749 O O . ALA A 1 100 ? -33.094 16.625 5.629 1 44.75 100 ALA A O 1
ATOM 750 N N . ARG A 1 101 ? -32.875 14.586 5.555 1 33.19 101 ARG A N 1
ATOM 751 C CA . ARG A 1 101 ? -34.312 14.453 5.371 1 33.19 101 ARG A CA 1
ATOM 752 C C . ARG A 1 101 ? -35.031 14.273 6.707 1 33.19 101 ARG A C 1
ATOM 754 O O . ARG A 1 101 ? -34.469 13.664 7.629 1 33.19 101 ARG A O 1
ATOM 761 N N . MET B 1 1 ? 5.609 -23.266 9.32 1 62.34 1 MET B N 1
ATOM 762 C CA . MET B 1 1 ? 5.516 -21.812 9.25 1 62.34 1 MET B CA 1
ATOM 763 C C . MET B 1 1 ? 4.113 -21.328 9.625 1 62.34 1 MET B C 1
ATOM 765 O O . MET B 1 1 ? 3.154 -22.109 9.555 1 62.34 1 MET B O 1
ATOM 769 N N . ALA B 1 2 ? 3.936 -20.188 10.344 1 81 2 ALA B N 1
ATOM 770 C CA . ALA B 1 2 ? 2.631 -19.859 10.914 1 81 2 ALA B CA 1
ATOM 771 C C . ALA B 1 2 ? 1.69 -19.297 9.844 1 81 2 ALA B C 1
ATOM 773 O O . ALA B 1 2 ? 2.109 -18.531 8.977 1 81 2 ALA B O 1
ATOM 774 N N . ILE B 1 3 ? 0.564 -19.938 9.703 1 90.62 3 ILE B N 1
ATOM 775 C CA . ILE B 1 3 ? -0.506 -19.5 8.812 1 90.62 3 ILE B CA 1
ATOM 776 C C . ILE B 1 3 ? -1.26 -18.328 9.453 1 90.62 3 ILE B C 1
ATOM 778 O O . ILE B 1 3 ? -1.669 -18.406 10.609 1 90.62 3 ILE B O 1
ATOM 782 N N . GLU B 1 4 ? -1.312 -17.25 8.695 1 94 4 GLU B N 1
ATOM 783 C CA . GLU B 1 4 ? -2.018 -16.078 9.188 1 94 4 GLU B CA 1
ATOM 784 C C . GLU B 1 4 ? -3.193 -15.719 8.281 1 94 4 GLU B C 1
ATOM 786 O O . GLU B 1 4 ? -3.15 -15.961 7.074 1 94 4 GLU B O 1
ATOM 791 N N . LYS B 1 5 ? -4.266 -15.172 8.945 1 96.19 5 LYS B N 1
ATOM 792 C CA . LYS B 1 5 ? -5.367 -14.602 8.18 1 96.19 5 LYS B CA 1
ATOM 793 C C . LYS B 1 5 ? -5.121 -13.125 7.887 1 96.19 5 LYS B C 1
ATOM 795 O O . LYS B 1 5 ? -4.871 -12.336 8.805 1 96.19 5 LYS B O 1
ATOM 800 N N . VAL B 1 6 ? -5.121 -12.859 6.625 1 96.56 6 VAL B N 1
ATOM 801 C CA . VAL B 1 6 ? -4.816 -11.492 6.227 1 96.56 6 VAL B CA 1
ATOM 802 C C . VAL B 1 6 ? -5.867 -10.992 5.238 1 96.56 6 VAL B C 1
ATOM 804 O O . VAL B 1 6 ? -6.582 -11.789 4.625 1 96.56 6 VAL B O 1
ATOM 807 N N . LYS B 1 7 ? -5.973 -9.688 5.207 1 97.69 7 LYS B N 1
ATOM 808 C CA . LYS B 1 7 ? -6.836 -9.055 4.211 1 97.69 7 LYS B CA 1
ATOM 809 C C . LYS B 1 7 ? -6.055 -8.719 2.947 1 97.69 7 LYS B C 1
ATOM 811 O O . LYS B 1 7 ? -5.152 -7.879 2.977 1 97.69 7 LYS B O 1
ATOM 816 N N . VAL B 1 8 ? -6.434 -9.32 1.867 1 97.81 8 VAL B N 1
ATOM 817 C CA . VAL B 1 8 ? -5.805 -9.102 0.57 1 97.81 8 VAL B CA 1
ATOM 818 C C . VAL B 1 8 ? -6.602 -8.055 -0.216 1 97.81 8 VAL B C 1
ATOM 820 O O . VAL B 1 8 ? -7.812 -8.195 -0.391 1 97.81 8 VAL B O 1
ATOM 823 N N . THR B 1 9 ? -5.84 -7.074 -0.697 1 98.31 9 THR B N 1
ATOM 824 C CA . THR B 1 9 ? -6.543 -5.988 -1.372 1 98.31 9 THR B CA 1
ATOM 825 C C . THR B 1 9 ? -6.305 -6.047 -2.879 1 98.31 9 THR B C 1
ATOM 827 O O . THR B 1 9 ? -7.023 -5.406 -3.648 1 98.31 9 THR B O 1
ATOM 830 N N . GLY B 1 10 ? -5.254 -6.742 -3.299 1 98.12 10 GLY B N 1
ATOM 831 C CA . GLY B 1 10 ? -4.961 -6.828 -4.723 1 98.12 10 GLY B CA 1
ATOM 832 C C . GLY B 1 10 ? -3.898 -7.859 -5.051 1 98.12 10 GLY B C 1
ATOM 833 O O . GLY B 1 10 ? -3.213 -8.359 -4.156 1 98.12 10 GLY B O 1
ATOM 834 N N . ILE B 1 11 ? -3.809 -8.117 -6.391 1 97.75 11 ILE B N 1
ATOM 835 C CA . ILE B 1 11 ? -2.824 -9.07 -6.891 1 97.75 11 ILE B CA 1
ATOM 836 C C . ILE B 1 11 ? -2.328 -8.625 -8.266 1 97.75 11 ILE B C 1
ATOM 838 O O . ILE B 1 11 ? -3.025 -7.898 -8.977 1 97.75 11 ILE B O 1
ATOM 842 N N . THR B 1 12 ? -1.186 -9.07 -8.539 1 97.44 12 THR B N 1
ATOM 843 C CA . THR B 1 12 ? -0.625 -8.93 -9.875 1 97.44 12 THR B CA 1
ATOM 844 C C . THR B 1 12 ? 0.236 -10.141 -10.227 1 97.44 12 THR B C 1
ATOM 846 O O . THR B 1 12 ? 0.722 -10.844 -9.336 1 97.44 12 THR B O 1
ATOM 849 N N . PHE B 1 13 ? 0.371 -10.328 -11.578 1 96.44 13 PHE B N 1
ATOM 850 C CA . PHE B 1 13 ? 1.261 -11.406 -11.992 1 96.44 13 PHE B CA 1
ATOM 851 C C . PHE B 1 13 ? 1.827 -11.141 -13.383 1 96.44 13 PHE B C 1
ATOM 853 O O . PHE B 1 13 ? 1.355 -10.242 -14.086 1 96.44 13 PHE B O 1
ATOM 860 N N . PHE B 1 14 ? 2.887 -11.797 -13.586 1 94.38 14 PHE B N 1
ATOM 861 C CA . PHE B 1 14 ? 3.568 -11.797 -14.875 1 94.38 14 PHE B CA 1
ATOM 862 C C . PHE B 1 14 ? 4 -13.203 -15.258 1 94.38 14 PHE B C 1
ATOM 864 O O . PHE B 1 14 ? 4.648 -13.898 -14.477 1 94.38 14 PHE B O 1
ATOM 871 N N . ASP B 1 15 ? 3.541 -13.547 -16.469 1 92.56 15 ASP B N 1
ATOM 872 C CA . ASP B 1 15 ? 3.891 -14.844 -17.016 1 92.56 15 ASP B CA 1
ATOM 873 C C . ASP B 1 15 ? 4.25 -14.734 -18.5 1 92.56 15 ASP B C 1
ATOM 875 O O . ASP B 1 15 ? 3.373 -14.82 -19.359 1 92.56 15 ASP B O 1
ATOM 879 N N . GLY B 1 16 ? 5.484 -14.453 -18.75 1 91 16 GLY B N 1
ATOM 880 C CA . GLY B 1 16 ? 5.852 -14.25 -20.156 1 91 16 GLY B CA 1
ATOM 881 C C . GLY B 1 16 ? 7.332 -14.43 -20.406 1 91 16 GLY B C 1
ATOM 882 O O . GLY B 1 16 ? 8.102 -14.727 -19.484 1 91 16 GLY B O 1
ATOM 883 N N . THR B 1 17 ? 7.676 -14.469 -21.766 1 91.5 17 THR B N 1
ATOM 884 C CA . THR B 1 17 ? 9.062 -14.602 -22.203 1 91.5 17 THR B CA 1
ATOM 885 C C . THR B 1 17 ? 9.633 -13.25 -22.609 1 91.5 17 THR B C 1
ATOM 887 O O . THR B 1 17 ? 9.031 -12.531 -23.422 1 91.5 17 THR B O 1
ATOM 890 N N . LEU B 1 18 ? 10.719 -12.883 -21.953 1 88.94 18 LEU B N 1
ATOM 891 C CA . LEU B 1 18 ? 11.367 -11.617 -22.266 1 88.94 18 LEU B CA 1
ATOM 892 C C . LEU B 1 18 ? 12.078 -11.688 -23.609 1 88.94 18 LEU B C 1
ATOM 894 O O . LEU B 1 18 ? 12.195 -12.766 -24.203 1 88.94 18 LEU B O 1
ATOM 898 N N . ASP B 1 19 ? 12.336 -10.57 -24.078 1 89.44 19 ASP B N 1
ATOM 899 C CA . ASP B 1 19 ? 12.984 -10.484 -25.375 1 89.44 19 ASP B CA 1
ATOM 900 C C . ASP B 1 19 ? 14.281 -11.297 -25.391 1 89.44 19 ASP B C 1
ATOM 902 O O . ASP B 1 19 ? 14.688 -11.797 -26.438 1 89.44 19 ASP B O 1
ATOM 906 N N . ASP B 1 20 ? 14.828 -11.445 -24.359 1 91.88 20 ASP B N 1
ATOM 907 C CA . ASP B 1 20 ? 16.094 -12.18 -24.266 1 91.88 20 ASP B CA 1
ATOM 908 C C . ASP B 1 20 ? 15.836 -13.68 -24.156 1 91.88 20 ASP B C 1
ATOM 910 O O . ASP B 1 20 ? 16.781 -14.461 -23.984 1 91.88 20 ASP B O 1
ATOM 914 N N . GLY B 1 21 ? 14.625 -14.047 -24.188 1 90.12 21 GLY B N 1
ATOM 915 C CA . GLY B 1 21 ? 14.281 -15.461 -24.172 1 90.12 21 GLY B CA 1
ATOM 916 C C . GLY B 1 21 ? 14.047 -16 -22.781 1 90.12 21 GLY B C 1
ATOM 917 O O . GLY B 1 21 ? 13.672 -17.156 -22.609 1 90.12 21 GLY B O 1
ATOM 918 N N . LYS B 1 22 ? 14.281 -15.227 -21.781 1 91.69 22 LYS B N 1
ATOM 919 C CA . LYS B 1 22 ? 14.086 -15.688 -20.406 1 91.69 22 LYS B CA 1
ATOM 920 C C . LYS B 1 22 ? 12.609 -15.656 -20.016 1 91.69 22 LYS B C 1
ATOM 922 O O . LYS B 1 22 ? 11.922 -14.664 -20.266 1 91.69 22 LYS B O 1
ATOM 927 N N . HIS B 1 23 ? 12.164 -16.906 -19.594 1 93.81 23 HIS B N 1
ATOM 928 C CA . HIS B 1 23 ? 10.797 -17 -19.094 1 93.81 23 HIS B CA 1
ATOM 929 C C . HIS B 1 23 ? 10.695 -16.484 -17.656 1 93.81 23 HIS B C 1
ATOM 931 O O . HIS B 1 23 ? 11.477 -16.906 -16.797 1 93.81 23 HIS B O 1
ATOM 937 N N . ILE B 1 24 ? 9.797 -15.547 -17.453 1 92.69 24 ILE B N 1
ATOM 938 C CA . ILE B 1 24 ? 9.57 -15.023 -16.109 1 92.69 24 ILE B CA 1
ATOM 939 C C . ILE B 1 24 ? 8.156 -15.359 -15.664 1 92.69 24 ILE B C 1
ATOM 941 O O . ILE B 1 24 ? 7.188 -15.125 -16.391 1 92.69 24 ILE B O 1
ATOM 945 N N . ASP B 1 25 ? 8.039 -16.172 -14.602 1 94.94 25 ASP B N 1
ATOM 946 C CA . ASP B 1 25 ? 6.781 -16.469 -13.93 1 94.94 25 ASP B CA 1
ATOM 947 C C . ASP B 1 25 ? 6.785 -15.922 -12.5 1 94.94 25 ASP B C 1
ATOM 949 O O . ASP B 1 25 ? 7.43 -16.5 -11.617 1 94.94 25 ASP B O 1
ATOM 953 N N . SER B 1 26 ? 6.008 -14.75 -1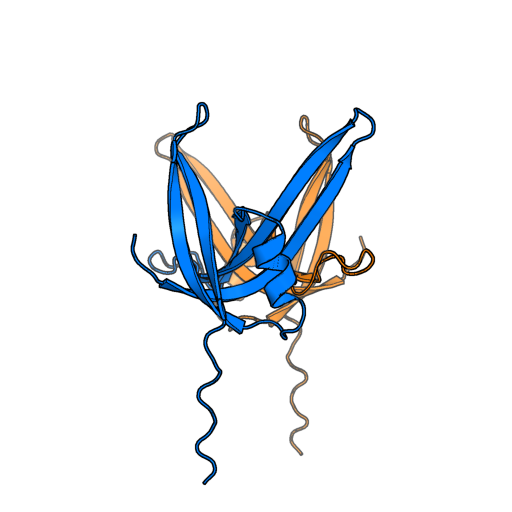2.305 1 94.5 26 SER B N 1
ATOM 954 C CA . SER B 1 26 ? 6.031 -14.117 -10.992 1 94.5 26 SER B CA 1
ATOM 955 C C . SER B 1 26 ? 4.66 -13.562 -10.625 1 94.5 26 SER B C 1
ATOM 957 O O . SER B 1 26 ? 3.779 -13.445 -11.477 1 94.5 26 SER B O 1
ATOM 959 N N . GLY B 1 27 ? 4.461 -13.305 -9.32 1 96.56 27 GLY B N 1
ATOM 960 C CA . GLY B 1 27 ? 3.248 -12.672 -8.82 1 96.56 27 GLY B CA 1
ATOM 961 C C . GLY B 1 27 ? 3.475 -11.852 -7.57 1 96.56 27 GLY B C 1
ATOM 962 O O . GLY B 1 27 ? 4.52 -11.961 -6.926 1 96.56 27 GLY B O 1
ATOM 963 N N . LYS B 1 28 ? 2.578 -11.016 -7.312 1 97.75 28 LYS B N 1
ATOM 964 C CA . LYS B 1 28 ? 2.57 -10.242 -6.074 1 97.75 28 LYS B CA 1
ATOM 965 C C . LYS B 1 28 ? 1.174 -10.203 -5.461 1 97.75 28 LYS B C 1
ATOM 967 O O . LYS B 1 28 ? 0.173 -10.234 -6.18 1 97.75 28 LYS B O 1
ATOM 972 N N . VAL B 1 29 ? 1.221 -10.156 -4.18 1 98.06 29 VAL B N 1
ATOM 973 C CA . VAL B 1 29 ? -0.021 -9.977 -3.438 1 98.06 29 VAL B CA 1
ATOM 974 C C . VAL B 1 29 ? 0.094 -8.758 -2.527 1 98.06 29 VAL B C 1
ATOM 976 O O . VAL B 1 29 ? 1.138 -8.531 -1.911 1 98.06 29 VAL B O 1
ATOM 979 N N . PHE B 1 30 ? -0.916 -8.016 -2.486 1 98.5 30 PHE B N 1
ATOM 980 C CA . PHE B 1 30 ? -0.966 -6.832 -1.633 1 98.5 30 PHE B CA 1
ATOM 981 C C . PHE B 1 30 ? -1.797 -7.102 -0.384 1 98.5 30 PHE B C 1
ATOM 983 O O . PHE B 1 30 ? -2.996 -7.371 -0.477 1 98.5 30 PHE B O 1
ATOM 990 N N . ILE B 1 31 ? -1.17 -6.938 0.771 1 98.38 31 ILE B N 1
ATOM 991 C CA . ILE B 1 31 ? -1.808 -7.25 2.045 1 98.38 31 ILE B CA 1
ATOM 992 C C . ILE B 1 31 ? -1.954 -5.98 2.877 1 98.38 31 ILE B C 1
ATOM 994 O O . ILE B 1 31 ? -1.012 -5.191 2.988 1 98.38 31 ILE B O 1
ATOM 998 N N . GLU B 1 32 ? -3.109 -5.816 3.414 1 98.31 32 GLU B N 1
ATOM 999 C CA . GLU B 1 32 ? -3.381 -4.652 4.254 1 98.31 32 GLU B CA 1
ATOM 1000 C C . GLU B 1 32 ? -2.863 -4.867 5.676 1 98.31 32 GLU B C 1
ATOM 1002 O O . GLU B 1 32 ? -3.072 -5.93 6.266 1 98.31 32 GLU B O 1
ATOM 1007 N N . HIS B 1 33 ? -2.189 -3.871 6.156 1 97.44 33 HIS B N 1
ATOM 1008 C CA . HIS B 1 33 ? -1.711 -3.861 7.535 1 97.44 33 HIS B CA 1
ATOM 1009 C C . HIS B 1 33 ? -2.148 -2.596 8.258 1 97.44 33 HIS B C 1
ATOM 1011 O O . HIS B 1 33 ? -2.15 -1.509 7.676 1 97.44 33 HIS B O 1
ATOM 1017 N N . LEU B 1 34 ? -2.477 -2.812 9.555 1 96.44 34 LEU B N 1
ATOM 1018 C CA . LEU B 1 34 ? -2.688 -1.643 10.398 1 96.44 34 LEU B CA 1
ATOM 1019 C C . LEU B 1 34 ? -1.366 -0.948 10.703 1 96.44 34 LEU B C 1
ATOM 1021 O O . LEU B 1 34 ? -0.356 -1.609 10.953 1 96.44 34 LEU B O 1
ATOM 1025 N N . LEU B 1 35 ? -1.401 0.369 10.617 1 96.62 35 LEU B N 1
ATOM 1026 C CA . LEU B 1 35 ? -0.21 1.128 10.977 1 96.62 35 LEU B CA 1
ATOM 1027 C C . LEU B 1 35 ? -0.001 1.119 12.492 1 96.62 35 LEU B C 1
ATOM 1029 O O . LEU B 1 35 ? -0.96 0.981 13.25 1 96.62 35 LEU B O 1
ATOM 1033 N N . ASP B 1 36 ? 1.243 1.241 12.859 1 92.12 36 ASP B N 1
ATOM 1034 C CA . ASP B 1 36 ? 1.609 1.188 14.273 1 92.12 36 ASP B CA 1
ATOM 1035 C C . ASP B 1 36 ? 1.114 2.426 15.016 1 92.12 36 ASP B C 1
ATOM 1037 O O . ASP B 1 36 ? 1.737 3.488 14.953 1 92.12 36 ASP B O 1
ATOM 1041 N N . PHE B 1 37 ? 0.089 2.262 15.742 1 87.88 37 PHE B N 1
ATOM 1042 C CA . PHE B 1 37 ? -0.571 3.393 16.375 1 87.88 37 PHE B CA 1
ATOM 1043 C C . PHE B 1 37 ? -0.036 3.605 17.797 1 87.88 37 PHE B C 1
ATOM 1045 O O . PHE B 1 37 ? -0.419 4.562 18.469 1 87.88 37 PHE B O 1
ATOM 1052 N N . ARG B 1 38 ? 0.839 2.902 18.234 1 90.94 38 ARG B N 1
ATOM 1053 C CA . ARG B 1 38 ? 1.242 2.893 19.641 1 90.94 38 ARG B CA 1
ATOM 1054 C C . ARG B 1 38 ? 1.913 4.207 20.016 1 90.94 38 ARG B C 1
ATOM 1056 O O . ARG B 1 38 ? 1.739 4.691 21.141 1 90.94 38 ARG B O 1
ATOM 1063 N N . LYS B 1 39 ? 2.631 4.801 19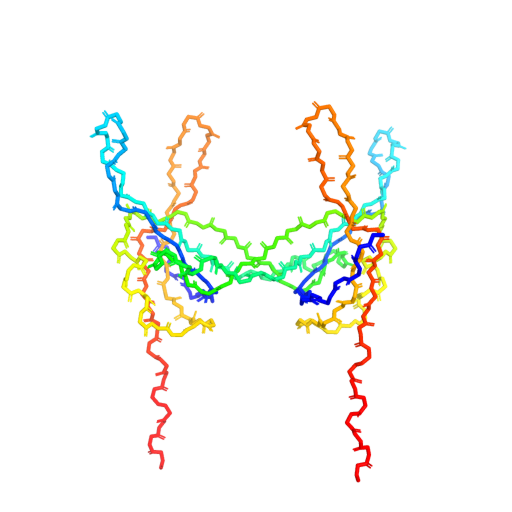.188 1 89.38 39 LYS B N 1
ATOM 1064 C CA . LYS B 1 39 ? 3.34 6.039 19.484 1 89.38 39 LYS B CA 1
ATOM 1065 C C . LYS B 1 39 ? 2.447 7.258 19.266 1 89.38 39 LYS B C 1
ATOM 1067 O O . LYS B 1 39 ? 2.861 8.391 19.516 1 89.38 39 LYS B O 1
ATOM 1072 N N . GLY B 1 40 ? 1.271 7.031 18.781 1 92.38 40 GLY B N 1
ATOM 1073 C CA . GLY B 1 40 ? 0.337 8.125 18.562 1 92.38 40 GLY B CA 1
ATOM 1074 C C . GLY B 1 40 ? 0.682 8.961 17.344 1 92.38 40 GLY B C 1
ATOM 1075 O O . GLY B 1 40 ? 0.208 10.094 17.203 1 92.38 40 GLY B O 1
ATOM 1076 N N . THR B 1 41 ? 1.568 8.516 16.516 1 95.12 41 THR B N 1
ATOM 1077 C CA . THR B 1 41 ? 2.012 9.289 15.359 1 95.12 41 THR B CA 1
ATOM 1078 C C . THR B 1 41 ? 1.596 8.602 14.062 1 95.12 41 THR B C 1
ATOM 1080 O O . THR B 1 41 ? 2.154 8.883 13 1 95.12 41 THR B O 1
ATOM 1083 N N . ALA B 1 42 ? 0.748 7.594 14.211 1 97.12 42 ALA B N 1
ATOM 1084 C CA . ALA B 1 42 ? 0.259 6.871 13.039 1 97.12 42 ALA B CA 1
ATOM 1085 C C . ALA B 1 42 ? -1.207 6.48 13.203 1 97.12 42 ALA B C 1
ATOM 1087 O O . ALA B 1 42 ? -1.667 6.242 14.328 1 97.12 42 ALA B O 1
ATOM 1088 N N . LYS B 1 43 ? -1.96 6.484 12.125 1 97.31 43 LYS B N 1
ATOM 1089 C CA . LYS B 1 43 ? -3.35 6.035 12.125 1 97.31 43 LYS B CA 1
ATOM 1090 C C . LYS B 1 43 ? -3.752 5.488 10.758 1 97.31 43 LYS B C 1
ATOM 1092 O O . LYS B 1 43 ? -3.336 6.016 9.727 1 97.31 43 LYS B O 1
ATOM 1097 N N . GLY B 1 44 ? -4.59 4.418 10.797 1 97.88 44 GLY B N 1
ATOM 1098 C CA . GLY B 1 44 ? -5.086 3.852 9.547 1 97.88 44 GLY B CA 1
ATOM 1099 C C . GLY B 1 44 ? -4.328 2.609 9.117 1 97.88 44 GLY B C 1
ATOM 1100 O O . GLY B 1 44 ? -3.934 1.794 9.953 1 97.88 44 GLY B O 1
ATOM 1101 N N . SER B 1 45 ? -4.25 2.475 7.766 1 98.19 45 SER B N 1
ATOM 1102 C CA . SER B 1 45 ? -3.664 1.242 7.246 1 98.19 45 SER B CA 1
ATOM 1103 C C . SER B 1 45 ? -2.865 1.502 5.973 1 98.19 45 SER B C 1
ATOM 1105 O O . SER B 1 45 ? -2.973 2.574 5.375 1 98.19 45 SER B O 1
ATOM 1107 N N . SER B 1 46 ? -2.035 0.623 5.664 1 98.25 46 SER B N 1
ATOM 1108 C CA . SER B 1 46 ? -1.287 0.573 4.414 1 98.25 46 SER B CA 1
ATOM 1109 C C . SER B 1 46 ? -1.264 -0.839 3.838 1 98.25 46 SER B C 1
ATOM 1111 O O . SER B 1 46 ? -1.68 -1.792 4.5 1 98.25 46 SER B O 1
ATOM 1113 N N . THR B 1 47 ? -0.853 -0.899 2.602 1 98.44 47 THR B N 1
ATOM 1114 C CA . THR B 1 47 ? -0.684 -2.217 1.998 1 98.44 47 THR B CA 1
ATOM 1115 C C . THR B 1 47 ? 0.789 -2.49 1.702 1 98.44 47 THR B C 1
ATOM 1117 O O . THR B 1 47 ? 1.559 -1.562 1.448 1 98.44 47 THR B O 1
ATOM 1120 N N . THR B 1 48 ? 1.111 -3.713 1.799 1 97.62 48 THR B N 1
ATOM 1121 C CA . THR B 1 48 ? 2.455 -4.16 1.454 1 97.62 48 THR B CA 1
ATOM 1122 C C . THR B 1 48 ? 2.408 -5.227 0.365 1 97.62 48 THR B C 1
ATOM 1124 O O . THR B 1 48 ? 1.573 -6.133 0.413 1 97.62 48 THR B O 1
ATOM 1127 N N . ALA B 1 49 ? 3.252 -5.078 -0.6 1 97.81 49 ALA B N 1
ATOM 1128 C CA . ALA B 1 49 ? 3.367 -6.074 -1.662 1 97.81 49 ALA B CA 1
ATOM 1129 C C . ALA B 1 49 ? 4.305 -7.207 -1.252 1 97.81 49 ALA B C 1
ATOM 1131 O O . ALA B 1 49 ? 5.438 -6.961 -0.833 1 97.81 49 ALA B O 1
ATOM 1132 N N . TYR B 1 50 ? 3.889 -8.398 -1.38 1 97.19 50 TYR B N 1
ATOM 1133 C CA . TYR B 1 50 ? 4.715 -9.578 -1.16 1 97.19 50 TYR B CA 1
ATOM 1134 C C . TYR B 1 50 ? 4.836 -10.406 -2.434 1 97.19 50 TYR B C 1
ATOM 1136 O O . TYR B 1 50 ? 3.85 -10.602 -3.152 1 97.19 50 TYR B O 1
ATOM 1144 N N . PRO B 1 51 ? 5.992 -10.844 -2.682 1 96.81 51 PRO B N 1
ATOM 1145 C CA . PRO B 1 51 ? 6.129 -11.734 -3.836 1 96.81 51 PRO B CA 1
ATOM 1146 C C . PRO B 1 51 ? 5.473 -13.094 -3.609 1 96.81 51 PRO B C 1
ATOM 1148 O O . PRO B 1 51 ? 5.496 -13.617 -2.49 1 96.81 51 PRO B O 1
ATOM 1151 N N . LEU B 1 52 ? 4.977 -13.562 -4.648 1 95.31 52 LEU B N 1
ATOM 1152 C CA . LEU B 1 52 ? 4.441 -14.922 -4.676 1 95.31 52 LEU B CA 1
ATOM 1153 C C . LEU B 1 52 ? 5.422 -15.883 -5.336 1 95.31 52 LEU B C 1
ATOM 1155 O O . LEU B 1 52 ? 6.312 -15.461 -6.07 1 95.31 52 LEU B O 1
ATOM 1159 N N . ALA B 1 53 ? 5.215 -17.172 -5.109 1 88.88 53 ALA B N 1
ATOM 1160 C CA . ALA B 1 53 ? 6.098 -18.188 -5.676 1 88.88 53 ALA B CA 1
ATOM 1161 C C . ALA B 1 53 ? 5.941 -18.266 -7.191 1 88.88 53 ALA B C 1
ATOM 1163 O O . ALA B 1 53 ? 6.906 -18.547 -7.906 1 88.88 53 ALA B O 1
ATOM 1164 N N . SER B 1 54 ? 4.773 -18.062 -7.648 1 92 54 SER B N 1
ATOM 1165 C CA . SER B 1 54 ? 4.48 -18.078 -9.078 1 92 54 SER B CA 1
ATOM 1166 C C . SER B 1 54 ? 3.217 -17.281 -9.391 1 92 54 SER B C 1
ATOM 1168 O O . SER B 1 54 ? 2.516 -16.844 -8.477 1 92 54 SER B O 1
ATOM 1170 N N . SER B 1 55 ? 2.998 -17.188 -10.641 1 95.12 55 SER B N 1
ATOM 1171 C CA . SER B 1 55 ? 1.798 -16.484 -11.086 1 95.12 55 SER B CA 1
ATOM 1172 C C . SER B 1 55 ? 0.54 -17.281 -10.773 1 95.12 55 SER B C 1
ATOM 1174 O O . SER B 1 55 ? -0.567 -16.75 -10.781 1 95.12 55 SER B O 1
ATOM 1176 N N . LYS B 1 56 ? 0.705 -18.547 -10.516 1 93.44 56 LYS B N 1
ATOM 1177 C CA . LYS B 1 56 ? -0.44 -19.422 -10.312 1 93.44 56 LYS B CA 1
ATOM 1178 C C . LYS B 1 56 ? -1.275 -18.969 -9.117 1 93.44 56 LYS B C 1
ATOM 1180 O O . LYS B 1 56 ? -2.506 -19.031 -9.156 1 93.44 56 LYS B O 1
ATOM 1185 N N . GLU B 1 57 ? -0.569 -18.531 -8.109 1 93.38 57 GLU B N 1
ATOM 1186 C CA . GLU B 1 57 ? -1.281 -18.125 -6.902 1 93.38 57 GLU B CA 1
ATOM 1187 C C . GLU B 1 57 ? -2.119 -16.875 -7.152 1 93.38 57 GLU B C 1
ATOM 1189 O O . GLU B 1 57 ? -3.238 -16.75 -6.652 1 93.38 57 GLU B O 1
ATOM 1194 N N . ALA B 1 58 ? -1.605 -15.984 -7.906 1 95.44 58 ALA B N 1
ATOM 1195 C CA . ALA B 1 58 ? -2.33 -14.758 -8.242 1 95.44 58 ALA B CA 1
ATOM 1196 C C . ALA B 1 58 ? -3.494 -15.055 -9.188 1 95.44 58 ALA B C 1
ATOM 1198 O O . ALA B 1 58 ? -4.598 -14.539 -9 1 95.44 58 ALA B O 1
ATOM 1199 N N . LYS B 1 59 ? -3.254 -15.914 -10.125 1 94.81 59 LYS B N 1
ATOM 1200 C CA . LYS B 1 59 ? -4.281 -16.281 -11.102 1 94.81 59 LYS B CA 1
ATOM 1201 C C . LYS B 1 59 ? -5.484 -16.922 -10.414 1 94.81 59 LYS B C 1
ATOM 1203 O O . LYS B 1 59 ? -6.625 -16.688 -10.812 1 94.81 59 LYS B O 1
ATOM 1208 N N . ALA B 1 60 ? -5.188 -17.641 -9.383 1 93.44 60 ALA B N 1
ATOM 1209 C CA . ALA B 1 60 ? -6.242 -18.344 -8.648 1 93.44 60 ALA B CA 1
ATOM 1210 C C . ALA B 1 60 ? -7.188 -17.344 -7.977 1 93.44 60 ALA B C 1
ATOM 1212 O O . ALA B 1 60 ? -8.336 -17.672 -7.688 1 93.44 60 ALA B O 1
ATOM 1213 N N . LEU B 1 61 ? -6.766 -16.172 -7.805 1 94.62 61 LEU B N 1
ATOM 1214 C CA . LEU B 1 61 ? -7.574 -15.195 -7.078 1 94.62 61 LEU B CA 1
ATOM 1215 C C . LEU B 1 61 ? -8.281 -14.242 -8.039 1 94.62 61 LEU B C 1
ATOM 1217 O O . LEU B 1 61 ? -9.125 -13.445 -7.621 1 94.62 61 LEU B O 1
ATOM 1221 N N . MET B 1 62 ? -7.988 -14.344 -9.289 1 94.06 62 MET B N 1
ATOM 1222 C CA . MET B 1 62 ? -8.5 -13.406 -10.289 1 94.06 62 MET B CA 1
ATOM 1223 C C . MET B 1 62 ? -10.023 -13.469 -10.352 1 94.06 62 MET B C 1
ATOM 1225 O O . MET B 1 62 ? -10.672 -12.508 -10.781 1 94.06 62 MET B O 1
ATOM 1229 N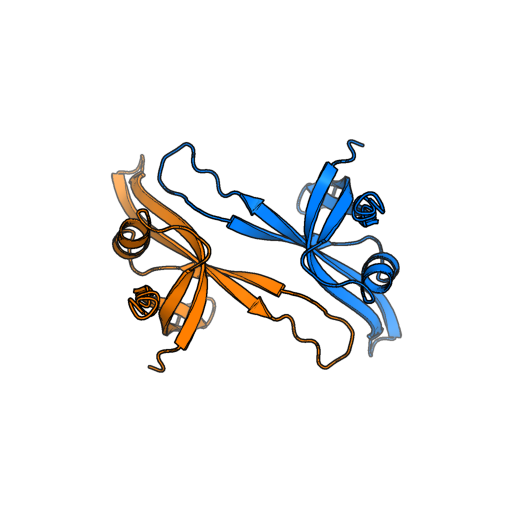 N . ASN B 1 63 ? -10.578 -14.531 -9.891 1 93.31 63 ASN B N 1
ATOM 1230 C CA . ASN B 1 63 ? -12.023 -14.695 -9.992 1 93.31 63 ASN B CA 1
ATOM 1231 C C . ASN B 1 63 ? -12.727 -14.227 -8.727 1 93.31 63 ASN B C 1
ATOM 1233 O O . ASN B 1 63 ? -13.953 -14.344 -8.617 1 93.31 63 ASN B O 1
ATOM 1237 N N . HIS B 1 64 ? -12.016 -13.75 -7.801 1 94.19 64 HIS B N 1
ATOM 1238 C CA . HIS B 1 64 ? -12.586 -13.273 -6.547 1 94.19 64 HIS B CA 1
ATOM 1239 C C . HIS B 1 64 ? -12.656 -11.75 -6.516 1 94.19 64 HIS B C 1
ATOM 1241 O O . HIS B 1 64 ? -11.945 -11.078 -7.266 1 94.19 64 HIS B O 1
ATOM 1247 N N . ASP B 1 65 ? -13.539 -11.328 -5.688 1 94.38 65 ASP B N 1
ATOM 1248 C CA . ASP B 1 65 ? -13.602 -9.883 -5.477 1 94.38 65 ASP B CA 1
ATOM 1249 C C . ASP B 1 65 ? -12.664 -9.453 -4.352 1 94.38 65 ASP B C 1
ATOM 1251 O O . ASP B 1 65 ? -12.414 -10.211 -3.412 1 94.38 65 ASP B O 1
ATOM 1255 N N . PHE B 1 66 ? -12.203 -8.266 -4.516 1 95.56 66 PHE B N 1
ATOM 1256 C CA . PHE B 1 66 ? -11.328 -7.703 -3.492 1 95.56 66 PHE B CA 1
ATOM 1257 C C . PHE B 1 66 ? -12 -6.539 -2.781 1 95.56 66 PHE B C 1
ATOM 1259 O O . PHE B 1 66 ? -12.812 -5.824 -3.379 1 95.56 66 PHE B O 1
ATOM 1266 N N . PRO B 1 67 ? -11.672 -6.262 -1.549 1 96.25 67 PRO B N 1
ATOM 1267 C CA . PRO B 1 67 ? -10.734 -7.039 -0.728 1 96.25 67 PRO B CA 1
ATOM 1268 C C . PRO B 1 67 ? -11.328 -8.367 -0.262 1 96.25 67 PRO B C 1
ATOM 1270 O O . PRO B 1 67 ? -12.555 -8.531 -0.253 1 96.25 67 PRO B O 1
ATOM 1273 N N . LEU B 1 68 ? -10.445 -9.344 0.063 1 96.06 68 LEU B N 1
ATOM 1274 C CA . LEU B 1 68 ? -10.914 -10.617 0.591 1 96.06 68 LEU B CA 1
ATOM 1275 C C . LEU B 1 68 ? -9.961 -11.141 1.662 1 96.06 68 LEU B C 1
ATOM 1277 O O . LEU B 1 68 ? -8.789 -10.758 1.7 1 96.06 68 LEU B O 1
ATOM 1281 N N . VAL B 1 69 ? -10.453 -11.977 2.535 1 96.69 69 VAL B N 1
ATOM 1282 C CA . VAL B 1 69 ? -9.648 -12.57 3.598 1 96.69 69 VAL B CA 1
ATOM 1283 C C . VAL B 1 69 ? -9 -13.859 3.102 1 96.69 69 VAL B C 1
ATOM 1285 O O . VAL B 1 69 ? -9.664 -14.711 2.502 1 96.69 69 VAL B O 1
ATOM 1288 N N . CYS B 1 70 ? -7.738 -14.008 3.293 1 97.06 70 CYS B N 1
ATOM 1289 C CA . CYS B 1 70 ? -7.004 -15.195 2.893 1 97.06 70 CYS B CA 1
ATOM 1290 C C . CYS B 1 70 ? -6.16 -15.727 4.047 1 97.06 70 CYS B C 1
ATOM 1292 O O . CYS B 1 70 ? -5.781 -14.977 4.945 1 97.06 70 CYS B O 1
ATOM 1294 N N . GLU B 1 71 ? -5.945 -17.016 3.979 1 96.56 71 GLU B N 1
ATOM 1295 C CA . GLU B 1 71 ? -4.895 -17.641 4.777 1 96.56 71 GLU B CA 1
ATOM 1296 C C . GLU B 1 71 ? -3.57 -17.656 4.02 1 96.56 71 GLU B C 1
ATOM 1298 O O . GLU B 1 71 ? -3.516 -18.109 2.869 1 96.56 71 GLU B O 1
ATOM 1303 N N . VAL B 1 72 ? -2.547 -17.203 4.734 1 95.81 72 VAL B N 1
ATOM 1304 C CA . VAL B 1 72 ? -1.259 -17.047 4.062 1 95.81 72 VAL B CA 1
ATOM 1305 C C . VAL B 1 72 ? -0.16 -17.688 4.91 1 95.81 72 VAL B C 1
ATOM 1307 O O . VAL B 1 72 ? -0.179 -17.594 6.141 1 95.81 72 VAL B O 1
ATOM 1310 N N . GLU B 1 73 ? 0.715 -18.328 4.223 1 95.19 73 GLU B N 1
ATOM 1311 C CA . GLU B 1 73 ? 1.949 -18.812 4.832 1 95.19 73 GLU B CA 1
ATOM 1312 C C . GLU B 1 73 ? 3.145 -17.953 4.414 1 95.19 73 GLU B C 1
ATOM 1314 O O . GLU B 1 73 ? 3.572 -18 3.258 1 95.19 73 GLU B O 1
ATOM 1319 N N . PHE B 1 74 ? 3.691 -17.234 5.43 1 94.44 74 PHE B N 1
ATOM 1320 C CA . PHE B 1 74 ? 4.871 -16.422 5.176 1 94.44 74 PHE B CA 1
ATOM 1321 C C . PHE B 1 74 ? 6.145 -17.25 5.285 1 94.44 74 PHE B C 1
ATOM 1323 O O . PHE B 1 74 ? 6.246 -18.125 6.152 1 94.44 74 PHE B O 1
ATOM 1330 N N . LEU B 1 75 ? 7.023 -16.938 4.371 1 90.5 75 LEU B N 1
ATOM 1331 C CA . LEU B 1 75 ? 8.344 -17.562 4.426 1 90.5 75 LEU B CA 1
ATOM 1332 C C . LEU B 1 75 ? 9.445 -16.516 4.324 1 90.5 75 LEU B C 1
ATOM 1334 O O . LEU B 1 75 ? 9.391 -15.633 3.461 1 90.5 75 LEU B O 1
ATOM 1338 N N . THR B 1 76 ? 10.391 -16.609 5.168 1 91.38 76 THR B N 1
ATOM 1339 C CA . THR B 1 76 ? 11.57 -15.75 5.09 1 91.38 76 THR B CA 1
ATOM 1340 C C . THR B 1 76 ? 12.742 -16.484 4.449 1 91.38 76 THR B C 1
ATOM 1342 O O . THR B 1 76 ? 13.141 -17.547 4.926 1 91.38 76 THR B O 1
ATOM 1345 N N . LEU B 1 77 ? 13.203 -15.953 3.414 1 89.12 77 LEU B N 1
ATOM 1346 C CA . LEU B 1 77 ? 14.312 -16.562 2.688 1 89.12 77 LEU B CA 1
ATOM 1347 C C . LEU B 1 77 ? 15.586 -15.742 2.855 1 89.12 77 LEU B C 1
ATOM 1349 O O . LEU B 1 77 ? 15.523 -14.508 2.941 1 89.12 77 LEU B O 1
ATOM 1353 N N . SER B 1 78 ? 16.656 -16.422 2.891 1 91.31 78 SER B N 1
ATOM 1354 C CA . SER B 1 78 ? 17.938 -15.727 2.924 1 91.31 78 SER B CA 1
ATOM 1355 C C . SER B 1 78 ? 18.344 -15.242 1.534 1 91.31 78 SER B C 1
ATOM 1357 O O . SER B 1 78 ? 18.094 -15.93 0.539 1 91.31 78 SER B O 1
ATOM 1359 N N . SER B 1 79 ? 18.766 -14.047 1.435 1 88.88 79 SER B N 1
ATOM 1360 C CA . SER B 1 79 ? 19.25 -13.5 0.175 1 88.88 79 SER B CA 1
ATOM 1361 C C . SER B 1 79 ? 20.547 -12.711 0.384 1 88.88 79 SER B C 1
ATOM 1363 O O . SER B 1 79 ? 20.922 -12.422 1.521 1 88.88 79 SER B O 1
ATOM 1365 N N . ASN B 1 80 ? 21.312 -12.508 -0.619 1 91.56 80 ASN B N 1
ATOM 1366 C CA . ASN B 1 80 ? 22.547 -11.727 -0.562 1 91.56 80 ASN B CA 1
ATOM 1367 C C . ASN B 1 80 ? 22.297 -10.305 -0.083 1 91.56 80 ASN B C 1
ATOM 1369 O O . ASN B 1 80 ? 23.188 -9.656 0.457 1 91.56 80 ASN B O 1
ATOM 1373 N N . LYS B 1 81 ? 20.969 -9.797 -0.227 1 91.31 81 LYS B N 1
ATOM 1374 C CA . LYS B 1 81 ? 20.609 -8.445 0.189 1 91.31 81 LYS B CA 1
ATOM 1375 C C . LYS B 1 81 ? 19.938 -8.445 1.556 1 91.31 81 LYS B C 1
ATOM 1377 O O . LYS B 1 81 ? 19.422 -7.418 2.008 1 91.31 81 LYS B O 1
ATOM 1382 N N . GLY B 1 82 ? 20 -9.609 2.193 1 93 82 GLY B N 1
ATOM 1383 C CA . GLY B 1 82 ? 19.297 -9.773 3.449 1 93 82 GLY B CA 1
ATOM 1384 C C . GLY B 1 82 ? 18.047 -10.641 3.32 1 93 82 GLY B C 1
ATOM 1385 O O . GLY B 1 82 ? 17.656 -11.008 2.213 1 93 82 GLY B O 1
ATOM 1386 N N . PRO B 1 83 ? 17.625 -11 4.469 1 92.94 83 PRO B N 1
ATOM 1387 C CA . PRO B 1 83 ? 16.453 -11.875 4.445 1 92.94 83 PRO B CA 1
ATOM 1388 C C . PRO B 1 83 ? 15.258 -11.234 3.738 1 92.94 83 PRO B C 1
ATOM 1390 O O . PRO B 1 83 ? 15.039 -10.023 3.855 1 92.94 83 PRO B O 1
ATOM 1393 N N . LYS B 1 84 ? 14.477 -12 2.945 1 92.12 84 LYS B N 1
ATOM 1394 C CA . LYS B 1 84 ? 13.289 -11.547 2.23 1 92.12 84 LYS B CA 1
ATOM 1395 C C . LYS B 1 84 ? 12.07 -12.383 2.604 1 92.12 84 LYS B C 1
ATOM 1397 O O . LYS B 1 84 ? 12.164 -13.609 2.719 1 92.12 84 LYS B O 1
ATOM 1402 N N . THR B 1 85 ? 10.945 -11.633 2.82 1 94 85 THR B N 1
ATOM 1403 C CA . THR B 1 85 ? 9.711 -12.344 3.125 1 94 85 THR B CA 1
ATOM 1404 C C . THR B 1 85 ? 8.898 -12.586 1.855 1 94 85 THR B C 1
ATOM 1406 O O . THR B 1 85 ? 8.656 -11.656 1.08 1 94 85 THR B O 1
ATOM 1409 N N . VAL B 1 86 ? 8.602 -13.836 1.672 1 93.12 86 VAL B N 1
ATOM 1410 C CA . VAL B 1 86 ? 7.773 -14.203 0.528 1 93.12 86 VAL B CA 1
ATOM 1411 C C . VAL B 1 86 ? 6.555 -14.992 1.003 1 93.12 86 VAL B C 1
ATOM 1413 O O . VAL B 1 86 ? 6.496 -15.414 2.16 1 93.12 86 VAL B O 1
ATOM 1416 N N . ILE B 1 87 ? 5.594 -15.117 0.117 1 95.06 87 ILE B N 1
ATOM 1417 C CA . ILE B 1 87 ? 4.406 -15.914 0.413 1 95.06 87 ILE B CA 1
ATOM 1418 C C . ILE B 1 87 ? 4.527 -17.297 -0.244 1 95.06 87 ILE B C 1
ATOM 1420 O O . ILE B 1 87 ? 4.66 -17.391 -1.466 1 95.06 87 ILE B O 1
ATOM 1424 N N . ASN B 1 88 ? 4.402 -18.25 0.511 1 91.75 88 ASN B N 1
ATOM 1425 C CA . ASN B 1 88 ? 4.516 -19.625 0.035 1 91.75 88 ASN B CA 1
ATOM 1426 C C . ASN B 1 88 ? 3.156 -20.203 -0.362 1 91.75 88 ASN B C 1
ATOM 1428 O O . ASN B 1 88 ? 3.062 -21 -1.291 1 91.75 88 ASN B O 1
ATOM 1432 N N . ALA B 1 89 ? 2.191 -19.844 0.479 1 92.75 89 ALA B N 1
ATOM 1433 C CA . ALA B 1 89 ? 0.83 -20.297 0.208 1 92.75 89 ALA B CA 1
ATOM 1434 C C . ALA B 1 89 ? -0.178 -19.172 0.438 1 92.75 89 ALA B C 1
ATOM 1436 O O . ALA B 1 89 ? -0.042 -18.391 1.382 1 92.75 89 ALA B O 1
ATOM 1437 N N . LEU B 1 90 ? -1.163 -19.156 -0.41 1 94.75 90 LEU B N 1
ATOM 1438 C CA . LEU B 1 90 ? -2.24 -18.172 -0.372 1 94.75 90 LEU B CA 1
ATOM 1439 C C . LEU B 1 90 ? -3.578 -18.812 -0.713 1 94.75 90 LEU B C 1
ATOM 1441 O O . LEU B 1 90 ? -3.762 -19.328 -1.821 1 94.75 90 LEU B O 1
ATOM 1445 N N . ARG B 1 91 ? -4.535 -18.781 0.216 1 93.19 91 ARG B N 1
ATOM 1446 C CA . ARG B 1 91 ? -5.832 -19.422 0.003 1 93.19 91 ARG B CA 1
ATOM 1447 C C . ARG B 1 91 ? -6.961 -18.531 0.523 1 93.19 91 ARG B C 1
ATOM 1449 O O . ARG B 1 91 ? -6.938 -18.094 1.678 1 93.19 91 ARG B O 1
ATOM 1456 N N . PRO B 1 92 ? -7.891 -18.25 -0.318 1 94.38 92 PRO B N 1
ATOM 1457 C CA . PRO B 1 92 ? -9.047 -17.5 0.19 1 94.38 92 PRO B CA 1
ATOM 1458 C C . PRO B 1 92 ? -9.828 -18.281 1.247 1 94.38 92 PRO B C 1
ATOM 1460 O O . PRO B 1 92 ? -9.914 -19.5 1.177 1 94.38 92 PRO B O 1
ATOM 1463 N N . VAL B 1 93 ? -10.289 -17.531 2.256 1 89.75 93 VAL B N 1
ATOM 1464 C CA . VAL B 1 93 ? -11.109 -18.156 3.293 1 89.75 93 VAL B CA 1
ATOM 1465 C C . VAL B 1 93 ? -12.578 -18.094 2.891 1 89.75 93 VAL B C 1
ATOM 1467 O O . VAL B 1 93 ? -13.062 -17.062 2.416 1 89.75 93 VAL B O 1
ATOM 1470 N N . PRO B 1 94 ? -13.305 -19.203 2.629 1 73.31 94 PRO B N 1
ATOM 1471 C CA . PRO B 1 94 ? -14.727 -19.203 2.275 1 73.31 94 PRO B CA 1
ATOM 1472 C C . PRO B 1 94 ? -15.547 -18.281 3.174 1 73.31 94 PRO B C 1
ATOM 1474 O O . PRO B 1 94 ? -15.289 -18.188 4.375 1 73.31 94 PRO B O 1
ATOM 1477 N N . ALA B 1 95 ? -16.016 -17.141 2.549 1 59.41 95 ALA B N 1
ATOM 1478 C CA . ALA B 1 95 ? -16.984 -16.375 3.328 1 59.41 95 ALA B CA 1
ATOM 1479 C C . ALA B 1 95 ? -17.922 -17.281 4.102 1 59.41 95 ALA B C 1
ATOM 1481 O O . ALA B 1 95 ? -18.281 -18.359 3.625 1 59.41 95 ALA B O 1
ATOM 1482 N N . ALA B 1 96 ? -17.781 -17.375 5.418 1 52.28 96 ALA B N 1
ATOM 1483 C CA . ALA B 1 96 ? -18.781 -18.188 6.113 1 52.28 96 ALA B CA 1
ATOM 1484 C C . ALA B 1 96 ? -20.125 -18.125 5.398 1 52.28 96 ALA B C 1
ATOM 1486 O O . ALA B 1 96 ? -20.562 -17.047 4.984 1 52.28 96 ALA B O 1
ATOM 1487 N N . ALA B 1 97 ? -20.438 -19.078 4.637 1 49.34 97 ALA B N 1
ATOM 1488 C CA . ALA B 1 97 ? -21.797 -19.172 4.102 1 49.34 97 ALA B CA 1
ATOM 1489 C C . ALA B 1 97 ? -22.812 -18.562 5.059 1 49.34 97 ALA B C 1
ATOM 1491 O O . ALA B 1 97 ? -22.781 -18.828 6.262 1 49.34 97 ALA B O 1
ATOM 1492 N N . SER B 1 98 ? -23.078 -17.219 4.941 1 46.69 98 SER B N 1
ATOM 1493 C CA . SER B 1 98 ? -24.219 -16.75 5.723 1 46.69 98 SER B CA 1
ATOM 1494 C C . SER B 1 98 ? -25.219 -17.875 5.977 1 46.69 98 SER B C 1
ATOM 1496 O O . SER B 1 98 ? -25.578 -18.609 5.051 1 46.69 98 SER B O 1
ATOM 1498 N N . PRO B 1 99 ? -25.328 -18.453 7.215 1 45.59 99 PRO B N 1
ATOM 1499 C CA . PRO B 1 99 ? -26.359 -19.469 7.465 1 45.59 99 PRO B CA 1
ATOM 1500 C C . PRO B 1 99 ? -27.641 -19.234 6.668 1 45.59 99 PRO B C 1
ATOM 1502 O O . PRO B 1 99 ? -28.125 -18.094 6.605 1 45.59 99 PRO B O 1
ATOM 1505 N N . ALA B 1 100 ? -27.859 -19.906 5.637 1 44.44 100 ALA B N 1
ATOM 1506 C CA . ALA B 1 100 ? -29.219 -19.922 5.094 1 44.44 100 ALA B CA 1
ATOM 1507 C C . ALA B 1 100 ? -30.25 -19.906 6.215 1 44.44 100 ALA B C 1
ATOM 1509 O O . ALA B 1 100 ? -30.375 -20.859 6.977 1 44.44 100 ALA B O 1
ATOM 1510 N N . ARG B 1 101 ? -30.297 -18.812 7.098 1 33.06 101 ARG B N 1
ATOM 1511 C CA . ARG B 1 101 ? -31.562 -18.844 7.828 1 33.06 101 ARG B CA 1
ATOM 1512 C C . ARG B 1 101 ? -32.75 -18.688 6.887 1 33.06 101 ARG B C 1
ATOM 1514 O O . ARG B 1 101 ? -32.656 -17.984 5.879 1 33.06 101 ARG B O 1
#

Sequence (202 aa):
MAIEKVKVTGITFFDGTLDDGKHIDSGKVFIEHLLDFRKGTAKGSSTTAYPLASSKEAKALMNHDFPLVCEVEFLTLSSNKGPKTVINALRPVPAAASPARMAIEKVKVTGITFFDGTLDDGKHIDSGKVFIEHLLDFRKGTAKGSSTTAYPLASSKEAKALMNHDFPLVCEVEFLTLSSNKGPKTVINALRPVPAAASPAR

Radius of gyration: 19.84 Å; Cα contacts (8 Å, |Δi|>4): 462; chains: 2; bounding box: 57×44×45 Å

Solvent-accessible surface area (backbone atoms only — not comparable to full-atom values): 11176 Å² total; per-residue (Å²): 118,70,72,42,81,41,44,33,30,22,35,29,42,41,78,49,68,43,94,84,65,51,74,44,61,32,17,32,38,21,36,58,40,74,44,72,44,86,82,68,39,27,44,45,32,46,43,46,78,32,44,35,77,29,28,63,61,35,59,69,47,67,86,56,72,65,65,38,50,24,40,31,28,59,39,76,38,84,47,98,91,42,75,42,70,31,36,74,44,73,40,74,53,76,70,73,71,71,72,85,121,119,68,73,41,80,40,44,32,30,22,35,28,43,42,78,48,69,45,94,84,64,51,74,46,60,32,18,34,38,22,36,57,41,75,44,72,42,85,83,69,40,28,44,45,32,45,44,46,79,30,44,38,76,28,28,63,63,33,58,69,47,68,85,54,72,65,67,39,51,24,41,31,29,59,39,77,42,84,46,99,90,42,75,41,69,34,35,75,44,76,41,75,53,77,70,72,70,71,72,86,119

Nearest PDB structures (foldseek):
  1ue6-assembly1_A-2  TM=5.666E-01  e=1.938E-02  Mycobacterium tuberculosis
  5wqv-assembly1_A  TM=5.069E-01  e=3.140E-02  Escherichia coli BW2952
  3afq-assembly1_D  TM=5.226E-01  e=5.978E-02  Mycobacterium leprae TN
  2pnh-assembly1_B  TM=5.236E-01  e=5.089E-02  Escherichia coli K-12
  4apv-assembly1_A-2  TM=4.550E-01  e=2.276E-02  Klebsiella pneumoniae

pLDDT: mean 90.45, std 12.84, range [33.06, 98.56]

Secondary structure (DSSP, 8-state):
--EEEEEEEEEEEEEEE-TTS-EEEEEEEEEEEE---TTSSEEEEEEEEEEESSHHHHHTTTTS-SSEEEEEEEEEE--TTS-EEEEEEEEE---------/--EEEEEEEEEEEEEEE-TTS-EEEEEEEEEEEE---TTSSEEEEEEEEEEESSHHHHHTTTTS-SSEEEEEEEEEE--TTS-EEEEEEEEE---------